Protein AF-A0A317B277-F1 (afdb_monomer_lite)

Foldseek 3Di:
DPPPQFPPLCLLDPQQAPQQQDQDPNDGHGDRHHFDAADPQQSPGTHNDPVSCVNCCVVCVCVSPDLCRDPPDDPPCVVVVHADDCGDPPDPDDDDDDDDPNADLADPDAADQPCLCVPHPPPVQLADAEEEEAEQHLACRNVVSNVVSRDDNRPHHYHYHYDHPDPVSVVLNVVLVCLVVVDDCSSSVSLNCCSRDNPDDDPSSVSND

InterPro domains:
  IPR002893 Zinc finger, MYND-type [PF01753] (31-64)
  IPR002893 Zinc finger, MYND-type [PS50865] (17-64)
  IPR027974 Domain of unknown function DUF4470 [PF14737] (105-201)

Structure (mmCIF, N/CA/C/O backbone):
data_AF-A0A317B277-F1
#
_entry.id   AF-A0A317B277-F1
#
loop_
_atom_site.group_PDB
_atom_site.id
_atom_site.type_symbol
_atom_site.label_atom_id
_atom_site.label_alt_id
_atom_site.label_comp_id
_atom_site.label_asym_id
_atom_site.label_entity_id
_atom_site.label_seq_id
_atom_site.pdbx_PDB_ins_code
_atom_site.Cartn_x
_atom_site.Cartn_y
_atom_site.Cartn_z
_atom_site.occupancy
_atom_site.B_iso_or_equiv
_atom_site.auth_seq_id
_atom_site.auth_comp_id
_atom_site.auth_asym_id
_atom_site.auth_atom_id
_atom_site.pdbx_PDB_model_num
ATOM 1 N N . MET A 1 1 ? 1.644 28.973 9.581 1.00 39.31 1 MET A N 1
ATOM 2 C CA . MET A 1 1 ? 2.262 28.767 8.256 1.00 39.31 1 MET A CA 1
ATOM 3 C C . MET A 1 1 ? 1.338 27.826 7.515 1.00 39.31 1 MET A C 1
ATOM 5 O O . MET A 1 1 ? 1.159 26.722 8.004 1.00 39.31 1 MET A O 1
ATOM 9 N N . SER A 1 2 ? 0.651 28.265 6.458 1.00 41.62 2 SER A N 1
ATOM 10 C CA . SER A 1 2 ? -0.174 27.339 5.674 1.00 41.62 2 SER A CA 1
ATOM 11 C C . SER A 1 2 ? 0.782 26.411 4.931 1.00 41.62 2 SER A C 1
ATOM 13 O O . SER A 1 2 ? 1.412 26.844 3.963 1.00 41.62 2 SER A O 1
ATOM 15 N N . SER A 1 3 ? 0.972 25.183 5.415 1.00 53.19 3 SER A N 1
ATOM 16 C CA . SER A 1 3 ? 1.620 24.163 4.600 1.00 53.19 3 SER A CA 1
ATOM 17 C C . SER A 1 3 ? 0.705 23.944 3.404 1.00 53.19 3 SER A C 1
ATOM 19 O O . SER A 1 3 ? -0.420 23.469 3.529 1.00 53.19 3 SER A O 1
ATOM 21 N N . SER A 1 4 ? 1.140 24.409 2.238 1.00 68.75 4 SER A N 1
ATOM 22 C CA . SER A 1 4 ? 0.518 24.017 0.984 1.00 68.75 4 SER A CA 1
ATOM 23 C C . SER A 1 4 ? 0.590 22.495 0.914 1.00 68.75 4 SER A C 1
ATOM 25 O O . SER A 1 4 ? 1.698 21.951 0.883 1.00 68.75 4 SER A O 1
ATOM 27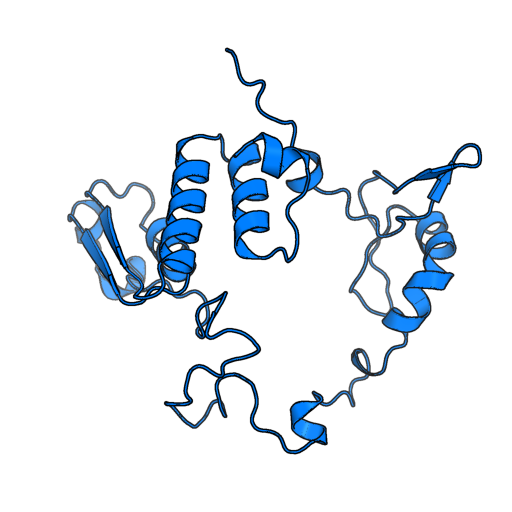 N N . THR A 1 5 ? -0.558 21.821 0.942 1.00 74.31 5 THR A N 1
ATOM 28 C CA . THR A 1 5 ? -0.636 20.374 0.733 1.00 74.31 5 THR A CA 1
ATOM 29 C C . THR A 1 5 ? 0.113 20.043 -0.559 1.00 74.31 5 THR A C 1
ATOM 31 O O . THR A 1 5 ? -0.145 20.694 -1.577 1.00 74.31 5 THR A O 1
ATOM 34 N N . PRO A 1 6 ? 1.093 19.124 -0.537 1.00 78.19 6 PRO A N 1
ATOM 35 C CA . PRO A 1 6 ? 1.854 18.811 -1.734 1.00 78.19 6 PRO A CA 1
ATOM 36 C C . PRO A 1 6 ? 0.935 18.163 -2.766 1.00 78.19 6 PRO A C 1
ATOM 38 O O . PRO A 1 6 ? 0.153 17.275 -2.434 1.00 78.19 6 PRO A O 1
ATOM 41 N N . ASP A 1 7 ? 1.044 18.597 -4.020 1.00 83.88 7 ASP A N 1
ATOM 42 C CA . ASP A 1 7 ? 0.365 17.931 -5.126 1.00 83.88 7 ASP A CA 1
ATOM 43 C C . ASP A 1 7 ? 1.038 16.577 -5.379 1.00 83.88 7 ASP A C 1
ATOM 45 O O . ASP A 1 7 ? 2.166 16.502 -5.872 1.00 83.88 7 ASP A O 1
ATOM 49 N N . LEU A 1 8 ? 0.351 15.511 -4.971 1.00 85.94 8 LEU A N 1
ATOM 50 C CA . LEU A 1 8 ? 0.773 14.122 -5.151 1.00 85.94 8 LEU A CA 1
ATOM 51 C C . LEU A 1 8 ? -0.110 13.379 -6.165 1.00 85.94 8 LEU A C 1
ATOM 53 O O . LEU A 1 8 ? -0.072 12.149 -6.214 1.00 85.94 8 LEU A O 1
ATOM 57 N N . SER A 1 9 ? -0.887 14.099 -6.982 1.00 81.31 9 SER A N 1
ATOM 58 C CA . SER A 1 9 ? -1.808 13.510 -7.966 1.00 81.31 9 SER A CA 1
ATOM 59 C C . SER A 1 9 ? -1.114 12.540 -8.930 1.00 81.31 9 SER A C 1
ATOM 61 O O . SER A 1 9 ? -1.655 11.478 -9.237 1.00 81.31 9 SER A O 1
ATOM 63 N N . GLU A 1 10 ? 0.129 12.835 -9.323 1.00 80.50 10 GLU A N 1
ATOM 64 C CA . GLU A 1 10 ? 0.947 11.961 -10.176 1.00 80.50 10 GLU A CA 1
ATOM 65 C C . GLU A 1 10 ? 1.264 10.595 -9.544 1.00 80.50 10 GLU A C 1
ATOM 67 O O . GLU A 1 10 ? 1.539 9.642 -10.269 1.00 80.50 10 GLU A O 1
ATOM 72 N N . PHE A 1 11 ? 1.244 10.478 -8.212 1.00 84.19 11 PHE A N 1
ATOM 73 C CA . PHE A 1 11 ? 1.468 9.210 -7.508 1.00 84.19 11 PHE A CA 1
ATOM 74 C C . PHE A 1 11 ? 0.173 8.439 -7.252 1.00 84.19 11 PHE A C 1
ATOM 76 O O . PHE A 1 11 ? 0.218 7.220 -7.086 1.00 84.19 11 PHE A O 1
ATOM 83 N N . LEU A 1 12 ? -0.962 9.140 -7.196 1.00 81.38 12 LEU A N 1
ATOM 84 C CA . LEU A 1 12 ? -2.271 8.534 -6.979 1.00 81.38 12 LEU A CA 1
ATOM 85 C C . LEU A 1 12 ? -2.773 7.840 -8.249 1.00 81.38 12 LEU A C 1
ATOM 87 O O . LEU A 1 12 ? -3.135 6.667 -8.203 1.00 81.38 12 LEU A O 1
ATOM 91 N N . ASP A 1 13 ? -2.712 8.545 -9.379 1.00 76.31 13 ASP A N 1
ATOM 92 C CA . ASP A 1 13 ? -3.148 8.061 -10.690 1.00 76.31 13 ASP A CA 1
ATOM 93 C C . ASP A 1 13 ? -2.011 8.191 -11.714 1.00 76.31 13 ASP A C 1
ATOM 95 O O . ASP A 1 13 ? -2.112 8.964 -12.676 1.00 76.31 13 ASP A O 1
ATOM 99 N N . PRO A 1 14 ? -0.890 7.466 -11.526 1.00 73.50 14 PRO A N 1
ATOM 100 C CA . PRO A 1 14 ? 0.261 7.629 -12.390 1.00 73.50 14 PRO A CA 1
ATOM 101 C C . PRO A 1 14 ? -0.123 7.296 -13.834 1.00 73.50 14 PRO A C 1
ATOM 103 O O . PRO A 1 14 ? -0.730 6.249 -14.092 1.00 73.50 14 PRO A O 1
ATOM 106 N N . PRO A 1 15 ? 0.251 8.137 -14.811 1.00 72.25 15 PRO A N 1
ATOM 107 C CA . PRO A 1 15 ? 0.097 7.781 -16.207 1.00 72.25 15 PRO A CA 1
ATOM 108 C C . PRO A 1 15 ? 0.952 6.544 -16.487 1.00 72.25 15 PRO A C 1
ATOM 110 O O . PRO A 1 15 ? 2.177 6.597 -16.529 1.00 72.25 15 PRO A O 1
ATOM 113 N N . LEU A 1 16 ? 0.293 5.397 -16.659 1.00 84.44 16 LEU A N 1
ATOM 114 C CA . LEU A 1 16 ? 0.931 4.075 -16.710 1.00 84.44 16 LEU A CA 1
ATOM 115 C C . LEU A 1 16 ? 1.734 3.807 -17.996 1.00 84.44 16 LEU A C 1
ATOM 117 O O . LEU A 1 16 ? 2.076 2.659 -18.287 1.00 84.44 16 LEU A O 1
ATOM 121 N N . CYS A 1 17 ? 2.008 4.832 -18.807 1.00 92.62 17 CYS A N 1
ATOM 122 C CA . CYS A 1 17 ? 2.824 4.671 -19.999 1.00 92.62 17 CYS A CA 1
ATOM 123 C C . CYS A 1 17 ? 4.271 4.394 -19.585 1.00 92.62 17 CYS A C 1
ATOM 125 O O . CYS A 1 17 ? 4.953 5.245 -19.025 1.00 92.62 17 CYS A O 1
ATOM 127 N N . ALA A 1 18 ? 4.774 3.209 -19.916 1.00 93.06 18 ALA A N 1
ATOM 128 C CA . ALA A 1 18 ? 6.102 2.770 -19.507 1.00 93.06 18 ALA A CA 1
ATOM 129 C C . ALA A 1 18 ? 7.251 3.495 -20.226 1.00 93.06 18 ALA A C 1
ATOM 131 O O . ALA A 1 18 ? 8.410 3.270 -19.885 1.00 93.06 18 ALA A O 1
ATOM 132 N N . ASN A 1 19 ? 6.962 4.353 -21.211 1.00 91.94 19 ASN A N 1
ATOM 133 C CA . ASN A 1 19 ? 7.982 5.134 -21.900 1.00 91.94 19 ASN A CA 1
ATOM 134 C C . ASN A 1 19 ? 8.440 6.320 -21.037 1.00 91.94 19 ASN A C 1
ATOM 136 O O . ASN A 1 19 ? 7.896 7.422 -21.139 1.00 91.94 19 ASN A O 1
ATOM 140 N N . THR A 1 20 ? 9.445 6.075 -20.196 1.00 87.94 20 THR A N 1
ATOM 141 C CA . THR A 1 20 ? 10.080 7.090 -19.341 1.00 87.94 20 THR A CA 1
ATOM 142 C C . THR A 1 20 ? 11.108 7.943 -20.078 1.00 87.94 20 THR A C 1
ATOM 144 O O . THR A 1 20 ? 11.434 9.027 -19.609 1.00 87.94 20 THR A O 1
ATOM 147 N N . ASP A 1 21 ? 11.581 7.473 -21.237 1.00 84.50 21 ASP A N 1
ATOM 148 C CA . ASP A 1 21 ? 12.695 8.073 -21.971 1.00 84.50 21 ASP A CA 1
ATOM 149 C C . ASP A 1 21 ? 12.222 8.668 -23.311 1.00 84.50 21 ASP A C 1
ATOM 151 O O . ASP A 1 21 ? 12.862 8.515 -24.358 1.00 84.50 21 ASP A O 1
ATOM 155 N N . ARG A 1 22 ? 11.053 9.322 -23.320 1.00 82.50 22 ARG A N 1
ATOM 156 C CA . ARG A 1 22 ? 10.534 9.966 -24.530 1.00 82.50 22 ARG A CA 1
ATOM 157 C C . ARG A 1 22 ? 11.359 11.218 -24.816 1.00 82.50 22 ARG A C 1
ATOM 159 O O . ARG A 1 22 ? 11.466 12.102 -23.976 1.00 82.50 22 ARG A O 1
ATOM 166 N N . MET A 1 23 ? 11.883 11.323 -26.033 1.00 80.62 23 MET A N 1
ATOM 167 C CA . MET A 1 23 ? 12.568 12.533 -26.483 1.00 80.62 23 MET A CA 1
ATOM 168 C C . MET A 1 23 ? 11.535 13.575 -26.935 1.00 80.62 23 MET A C 1
ATOM 170 O O . MET A 1 23 ? 10.772 13.321 -27.872 1.00 80.62 23 MET A O 1
ATOM 174 N N . VAL A 1 24 ? 11.492 14.718 -26.256 1.00 78.25 24 VAL A N 1
ATOM 175 C CA . VAL A 1 24 ? 10.653 15.884 -26.579 1.00 78.25 24 VAL A CA 1
ATOM 176 C C . VAL A 1 24 ? 11.578 17.095 -26.592 1.00 78.25 24 VAL A C 1
ATOM 178 O O . VAL A 1 24 ? 12.290 17.315 -25.624 1.00 78.25 24 VAL A O 1
ATOM 181 N N . ASP A 1 25 ? 11.641 17.821 -27.709 1.00 82.94 25 ASP A N 1
ATOM 182 C CA . ASP A 1 25 ? 12.480 19.024 -27.859 1.00 82.94 25 ASP A CA 1
ATOM 183 C C . ASP A 1 25 ? 13.962 18.840 -27.463 1.00 82.94 25 ASP A C 1
ATOM 185 O O . ASP A 1 25 ? 14.618 19.749 -26.972 1.00 82.94 25 ASP A O 1
ATOM 189 N N . SER A 1 26 ? 14.522 17.657 -27.750 1.00 83.00 26 SER A N 1
ATOM 190 C CA . SER A 1 26 ? 15.895 17.234 -27.392 1.00 83.00 26 SER A CA 1
ATOM 191 C C . SER A 1 26 ? 16.139 16.961 -25.904 1.00 83.00 26 SER A C 1
ATOM 193 O O . SER A 1 26 ? 17.273 16.674 -25.519 1.00 83.00 26 SER A O 1
ATOM 195 N N . GLU A 1 27 ? 15.091 16.955 -25.085 1.00 85.50 27 GLU A N 1
ATOM 196 C CA . GLU A 1 27 ? 15.140 16.550 -23.684 1.00 85.50 27 GLU A CA 1
ATOM 197 C C . GLU A 1 27 ? 14.435 15.207 -23.468 1.00 85.50 27 GLU A C 1
ATOM 199 O O . GLU A 1 27 ? 13.485 14.836 -24.165 1.00 85.50 27 GLU A O 1
ATOM 204 N N . ILE A 1 28 ? 14.930 14.446 -22.494 1.00 83.75 28 ILE A N 1
ATOM 205 C CA . ILE A 1 28 ? 14.326 13.181 -22.083 1.00 83.75 28 ILE A CA 1
ATOM 206 C C . ILE A 1 28 ? 13.240 13.496 -21.056 1.00 83.75 28 ILE A C 1
ATOM 208 O O . ILE A 1 28 ? 13.530 14.043 -19.994 1.00 83.75 28 ILE A O 1
ATOM 212 N N . SER A 1 29 ? 11.998 13.127 -21.360 1.00 84.81 29 SER A N 1
ATOM 213 C CA . SER A 1 29 ? 10.858 13.298 -20.461 1.00 84.81 29 SER A CA 1
ATOM 214 C C . SER A 1 29 ? 9.993 12.031 -20.400 1.00 84.81 29 SER A C 1
ATOM 216 O O . SER A 1 29 ? 9.774 11.374 -21.422 1.00 84.81 29 SER A O 1
ATOM 218 N N . PRO A 1 30 ? 9.453 11.665 -19.224 1.00 87.12 30 PRO A N 1
ATOM 219 C CA . PRO A 1 30 ? 8.480 10.586 -19.129 1.00 87.12 30 PRO A CA 1
ATOM 220 C C . PRO A 1 30 ? 7.171 10.924 -19.845 1.00 87.12 30 PRO A C 1
ATOM 222 O O . PRO A 1 30 ? 6.653 12.039 -19.753 1.00 87.12 30 PRO A O 1
ATOM 225 N N . CYS A 1 31 ? 6.593 9.946 -20.540 1.00 89.06 31 CYS A N 1
ATOM 226 C CA . CYS A 1 31 ? 5.285 10.108 -21.157 1.00 89.06 31 CYS A CA 1
ATOM 227 C C . CYS A 1 31 ? 4.179 10.137 -20.091 1.00 89.06 31 CYS A C 1
ATOM 229 O O . CYS A 1 31 ? 3.950 9.141 -19.413 1.00 89.06 31 CYS A O 1
ATOM 231 N N . LYS A 1 32 ? 3.453 11.259 -20.000 1.00 87.00 32 LYS A N 1
ATOM 232 C CA . LYS A 1 32 ? 2.333 11.447 -19.060 1.00 87.00 32 LYS A CA 1
ATOM 233 C C . LYS A 1 32 ? 0.955 11.077 -19.627 1.00 87.00 32 LYS A C 1
ATOM 235 O O . LYS A 1 32 ? -0.065 11.330 -19.000 1.00 87.00 32 LYS A O 1
ATOM 240 N N . GLU A 1 33 ? 0.913 10.487 -20.818 1.00 89.38 33 GLU A N 1
ATOM 241 C CA . GLU A 1 33 ? -0.346 10.088 -21.445 1.00 89.38 33 GLU A CA 1
ATOM 242 C C . GLU A 1 33 ? -0.888 8.799 -20.829 1.00 89.38 33 GLU A C 1
ATOM 244 O O . GLU A 1 33 ? -0.135 7.868 -20.522 1.00 89.38 33 GLU A O 1
ATOM 249 N N . LYS A 1 34 ? -2.216 8.706 -20.721 1.00 89.75 34 LYS A N 1
ATOM 250 C CA . LYS A 1 34 ? -2.885 7.500 -20.231 1.00 89.75 34 LYS A CA 1
ATOM 251 C C . LYS A 1 34 ? -2.548 6.307 -21.127 1.00 89.75 34 LYS A C 1
ATOM 253 O O . LYS A 1 34 ? -2.730 6.350 -22.346 1.00 89.75 34 LYS A O 1
ATOM 258 N N . ALA A 1 35 ? -2.071 5.221 -20.523 1.00 91.94 35 ALA A N 1
ATOM 259 C CA . ALA A 1 35 ? -1.827 3.989 -21.254 1.00 91.94 35 ALA A CA 1
ATOM 260 C C . ALA A 1 35 ? -3.148 3.334 -21.684 1.00 91.94 35 ALA A C 1
ATOM 262 O O . ALA A 1 35 ? -4.103 3.259 -20.914 1.00 91.94 35 ALA A O 1
ATOM 263 N N . THR A 1 36 ? -3.193 2.861 -22.927 1.00 91.00 36 THR A N 1
ATOM 264 C CA . THR A 1 36 ? -4.374 2.218 -23.531 1.00 91.00 36 THR A CA 1
ATOM 265 C C . THR A 1 36 ? -4.050 0.851 -24.125 1.00 91.00 36 THR A C 1
ATOM 267 O O . THR A 1 36 ? -4.956 0.077 -24.420 1.00 91.00 36 THR A O 1
ATOM 270 N N . MET A 1 37 ? -2.762 0.528 -24.284 1.00 92.81 37 MET A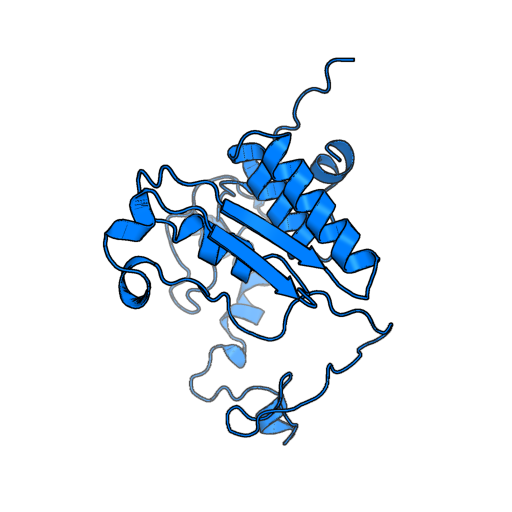 N 1
ATOM 271 C CA . MET A 1 37 ? -2.304 -0.732 -24.854 1.00 92.81 37 MET A CA 1
ATOM 272 C C . MET A 1 37 ? -1.283 -1.420 -23.958 1.00 92.81 37 MET A C 1
ATOM 274 O O . MET A 1 37 ? -0.235 -0.872 -23.628 1.00 92.81 37 MET A O 1
ATOM 278 N N . VAL A 1 38 ? -1.574 -2.666 -23.607 1.00 94.94 38 VAL A N 1
ATOM 279 C CA . VAL A 1 38 ? -0.657 -3.537 -22.873 1.00 94.94 38 VAL A CA 1
ATOM 280 C C . VAL A 1 38 ? 0.329 -4.176 -23.855 1.00 94.94 38 VAL A C 1
ATOM 282 O O . VAL A 1 38 ? -0.031 -4.509 -24.987 1.00 94.94 38 VAL A O 1
ATOM 285 N N . CYS A 1 39 ? 1.582 -4.375 -23.443 1.00 94.81 39 CYS A N 1
ATOM 286 C CA . CYS A 1 39 ? 2.532 -5.163 -24.223 1.00 94.81 39 CYS A CA 1
ATOM 287 C C . CYS A 1 39 ? 2.017 -6.602 -24.390 1.00 94.81 39 CYS A C 1
ATOM 289 O O . CYS A 1 39 ? 1.959 -7.359 -23.424 1.00 94.81 39 CYS A O 1
ATOM 291 N N . SER A 1 40 ? 1.705 -6.998 -25.625 1.00 92.12 40 SER A N 1
ATOM 292 C CA . SER A 1 40 ? 1.076 -8.287 -25.949 1.00 92.12 40 SER A CA 1
ATOM 293 C C . SER A 1 40 ? 1.934 -9.525 -25.678 1.00 92.12 40 SER A C 1
ATOM 295 O O . SER A 1 40 ? 1.450 -10.642 -25.819 1.00 92.12 40 SER A O 1
ATOM 297 N N . LYS A 1 41 ? 3.214 -9.343 -25.337 1.00 91.75 41 LYS A N 1
ATOM 298 C CA . LYS A 1 41 ? 4.135 -10.445 -25.054 1.00 91.75 41 LYS A CA 1
ATOM 299 C C . LYS A 1 41 ? 4.260 -10.735 -23.563 1.00 91.75 41 LYS A C 1
ATOM 301 O O . LYS A 1 41 ? 4.129 -11.879 -23.157 1.00 91.75 41 LYS A O 1
ATOM 306 N N . CYS A 1 42 ? 4.581 -9.719 -22.764 1.00 92.81 42 CYS A N 1
ATOM 307 C CA . CYS A 1 42 ? 4.849 -9.905 -21.337 1.00 92.81 42 CYS A CA 1
ATOM 308 C C . CYS A 1 42 ? 3.652 -9.563 -20.451 1.00 92.81 42 CYS A C 1
ATOM 310 O O . CYS A 1 42 ? 3.621 -9.994 -19.308 1.00 92.81 42 CYS A O 1
ATOM 312 N N . PHE A 1 43 ? 2.710 -8.752 -20.940 1.00 91.69 43 PHE A N 1
ATOM 313 C CA . PHE A 1 43 ? 1.591 -8.207 -20.168 1.00 91.69 43 PHE A CA 1
ATOM 314 C C . PHE A 1 43 ? 1.977 -7.382 -18.920 1.00 91.69 43 PHE A C 1
ATOM 316 O O . PHE A 1 43 ? 1.105 -6.986 -18.157 1.00 91.69 43 PHE A O 1
ATOM 323 N N . LEU A 1 44 ? 3.269 -7.071 -18.734 1.00 91.00 44 LEU A N 1
ATOM 324 C CA . LEU A 1 44 ? 3.797 -6.390 -17.541 1.00 91.00 44 LEU A CA 1
ATOM 325 C C . LEU A 1 44 ? 3.830 -4.862 -17.642 1.00 91.00 44 LEU A C 1
ATOM 327 O O . LEU A 1 44 ? 3.915 -4.183 -16.626 1.00 91.00 44 LEU A O 1
ATOM 331 N N . VAL A 1 45 ? 3.826 -4.313 -18.856 1.00 93.06 45 VAL A N 1
ATOM 332 C CA . VAL A 1 45 ? 3.924 -2.867 -19.092 1.00 93.06 45 VAL A CA 1
ATOM 333 C C . VAL A 1 45 ? 2.868 -2.421 -20.088 1.00 93.06 45 VAL A C 1
ATOM 335 O O . VAL A 1 45 ? 2.409 -3.210 -20.922 1.00 93.06 45 VAL A O 1
ATOM 338 N N . GLN A 1 46 ? 2.507 -1.145 -20.016 1.00 94.94 46 GLN A N 1
ATOM 339 C CA . GLN A 1 46 ? 1.492 -0.540 -20.864 1.00 94.94 46 GLN A CA 1
ATOM 340 C C . GLN A 1 46 ? 2.040 0.725 -21.527 1.00 94.94 46 GLN A C 1
ATOM 342 O O . GLN A 1 46 ? 2.987 1.338 -21.044 1.00 94.94 46 GLN A O 1
ATOM 347 N N . TYR A 1 47 ? 1.456 1.111 -22.654 1.00 95.19 47 TYR A N 1
ATOM 348 C CA . TYR A 1 47 ? 1.841 2.284 -23.427 1.00 95.19 47 TYR A CA 1
ATOM 349 C C . TYR A 1 47 ? 0.594 3.054 -23.861 1.00 95.19 47 TYR A C 1
ATOM 351 O O . TYR A 1 47 ? -0.482 2.477 -24.036 1.00 95.19 47 TYR A O 1
ATOM 359 N N . CYS A 1 48 ? 0.725 4.364 -24.061 1.00 94.62 48 CYS A N 1
ATOM 360 C CA . CYS A 1 48 ? -0.342 5.174 -24.654 1.00 94.62 48 CYS A CA 1
ATOM 361 C C . CYS A 1 48 ? -0.492 4.919 -26.163 1.00 94.62 48 CYS A C 1
ATOM 363 O O . CYS A 1 48 ? -1.578 5.069 -26.715 1.00 94.62 48 CYS A O 1
ATOM 365 N N . CYS A 1 49 ? 0.595 4.526 -26.838 1.00 93.12 49 CYS A N 1
ATOM 366 C CA . CYS A 1 49 ? 0.622 4.289 -28.276 1.00 93.12 49 CYS A CA 1
ATOM 367 C C . CYS A 1 49 ? 1.820 3.427 -28.706 1.00 93.12 49 CYS A C 1
ATOM 369 O O . CYS A 1 49 ? 2.783 3.220 -27.957 1.00 93.12 49 CYS A O 1
ATOM 371 N N . LYS A 1 50 ? 1.793 2.973 -29.968 1.00 94.19 50 LYS A N 1
ATOM 372 C CA . LYS A 1 50 ? 2.857 2.146 -30.554 1.00 94.19 50 LYS A CA 1
ATOM 373 C C . LYS A 1 50 ? 4.208 2.863 -30.605 1.00 94.19 50 LYS A C 1
ATOM 375 O O . LYS A 1 50 ? 5.231 2.218 -30.398 1.00 94.19 50 LYS A O 1
ATOM 380 N N . ALA A 1 51 ? 4.217 4.174 -30.849 1.00 93.19 51 ALA A N 1
ATOM 381 C CA . ALA A 1 51 ? 5.450 4.957 -30.884 1.00 93.19 51 ALA A CA 1
ATOM 382 C C . ALA A 1 51 ? 6.179 4.901 -29.533 1.00 93.19 51 ALA A C 1
ATOM 384 O O . ALA A 1 51 ? 7.363 4.583 -29.498 1.00 93.19 51 ALA A O 1
ATOM 385 N N . CYS A 1 52 ? 5.455 5.076 -28.420 1.00 94.00 52 CYS A N 1
ATOM 386 C CA . CYS A 1 52 ? 6.030 4.957 -27.079 1.00 94.00 52 CYS A CA 1
ATOM 387 C C . CYS A 1 52 ? 6.580 3.555 -26.789 1.00 94.00 52 CYS A C 1
ATOM 389 O O . CYS A 1 52 ? 7.651 3.439 -26.200 1.00 94.00 52 CYS A O 1
ATOM 391 N N . GLN A 1 53 ? 5.903 2.499 -27.253 1.00 94.19 53 GLN A N 1
ATOM 392 C CA . GLN A 1 53 ? 6.427 1.134 -27.139 1.00 94.19 53 GLN A CA 1
ATOM 393 C C . GLN A 1 53 ? 7.747 0.957 -27.902 1.00 94.19 53 GLN A C 1
ATOM 395 O O . GLN A 1 53 ? 8.661 0.302 -27.406 1.00 94.19 53 GLN A O 1
ATOM 400 N N . VAL A 1 54 ? 7.846 1.498 -29.121 1.00 93.38 54 VAL A N 1
ATOM 401 C CA . VAL A 1 54 ? 9.051 1.379 -29.957 1.00 93.38 54 VAL A CA 1
ATOM 402 C C . VAL A 1 54 ? 10.217 2.151 -29.343 1.00 93.38 54 VAL A C 1
ATOM 404 O O . VAL A 1 54 ? 11.320 1.611 -29.283 1.00 93.38 54 VAL A O 1
ATOM 407 N N . THR A 1 55 ? 9.977 3.363 -28.841 1.00 92.81 55 THR A N 1
ATOM 408 C CA . THR A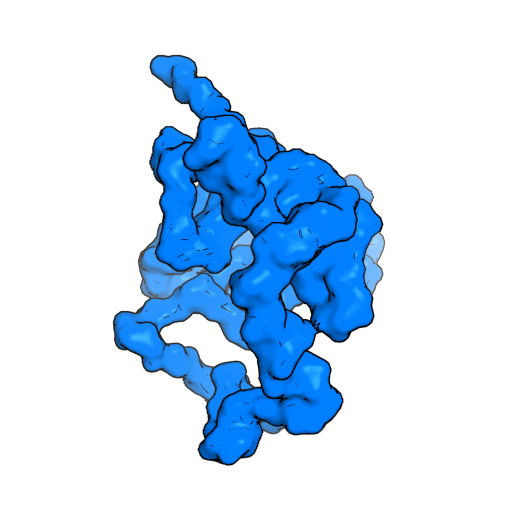 1 55 ? 10.997 4.167 -28.152 1.00 92.81 55 THR A CA 1
ATOM 409 C C . THR A 1 55 ? 11.532 3.450 -26.910 1.00 92.81 55 THR A C 1
ATOM 411 O O . THR A 1 55 ? 12.743 3.302 -26.758 1.00 92.81 55 THR A O 1
ATOM 414 N N . ASP A 1 56 ? 10.644 2.916 -26.069 1.00 93.62 56 ASP A N 1
ATOM 415 C CA . ASP A 1 56 ? 11.018 2.198 -24.844 1.00 93.62 56 ASP A CA 1
ATOM 416 C C . ASP A 1 56 ? 11.617 0.800 -25.111 1.00 93.62 56 ASP A C 1
ATOM 418 O O . ASP A 1 56 ? 12.221 0.183 -24.230 1.00 93.62 56 ASP A O 1
ATOM 422 N N . TRP A 1 57 ? 11.496 0.272 -26.336 1.00 93.06 57 TRP A N 1
ATOM 423 C CA . TRP A 1 57 ? 11.836 -1.117 -26.659 1.00 93.06 57 TRP A CA 1
ATOM 424 C C . TRP A 1 57 ? 13.270 -1.499 -26.292 1.00 93.06 57 TRP A C 1
ATOM 426 O O . TRP A 1 57 ? 13.505 -2.618 -25.838 1.00 93.06 57 TRP A O 1
ATOM 436 N N . LYS A 1 58 ? 14.233 -0.581 -26.438 1.00 93.19 58 LYS A N 1
ATOM 437 C CA . LYS A 1 58 ? 15.637 -0.836 -26.076 1.00 93.19 58 LYS A CA 1
ATOM 438 C C . LYS A 1 58 ? 15.782 -1.220 -24.597 1.00 93.19 58 LYS A C 1
ATOM 440 O O . LYS A 1 58 ? 16.532 -2.144 -24.289 1.00 93.19 58 LYS A O 1
ATOM 445 N N . ARG A 1 59 ? 15.043 -0.550 -23.709 1.00 91.88 59 ARG A N 1
ATOM 446 C CA . ARG A 1 59 ? 15.030 -0.793 -22.258 1.00 91.88 59 ARG A CA 1
ATOM 447 C C . ARG A 1 59 ? 14.085 -1.934 -21.879 1.00 91.88 59 ARG A C 1
ATOM 449 O O . ARG A 1 59 ? 14.408 -2.732 -21.004 1.00 91.88 59 ARG A O 1
ATOM 456 N N . HIS A 1 60 ? 12.945 -2.051 -22.558 1.00 94.19 60 HIS A N 1
ATOM 457 C CA . HIS A 1 60 ? 11.931 -3.062 -22.262 1.00 94.19 60 HIS A CA 1
ATOM 458 C C . HIS A 1 60 ? 12.305 -4.476 -22.736 1.00 94.19 60 HIS A C 1
ATOM 460 O O . HIS A 1 60 ? 12.027 -5.457 -22.039 1.00 94.19 60 HIS A O 1
ATOM 466 N N . LYS A 1 61 ? 12.944 -4.614 -23.907 1.00 94.88 61 LYS A N 1
ATOM 467 C CA . LYS A 1 61 ? 13.236 -5.907 -24.554 1.00 94.88 61 LYS A CA 1
ATOM 468 C C . LYS A 1 61 ? 13.932 -6.922 -23.632 1.00 94.88 61 LYS A C 1
ATOM 470 O O . LYS A 1 61 ? 13.466 -8.064 -23.624 1.00 94.88 61 LYS A O 1
ATOM 475 N N . PRO A 1 62 ? 14.976 -6.571 -22.851 1.00 94.50 62 PRO A N 1
ATOM 476 C CA . PRO A 1 62 ? 15.631 -7.512 -21.937 1.00 94.50 62 PRO A CA 1
ATOM 477 C C . PRO A 1 62 ? 14.674 -8.132 -20.913 1.00 94.50 62 PRO A C 1
ATOM 479 O O . PRO A 1 62 ? 14.742 -9.327 -20.651 1.00 94.50 62 PRO A O 1
ATOM 482 N N . ILE A 1 63 ? 13.732 -7.346 -20.388 1.00 92.12 63 ILE A N 1
ATOM 483 C CA . ILE A 1 63 ? 12.739 -7.808 -19.409 1.00 92.12 63 ILE A CA 1
ATOM 484 C C . ILE A 1 63 ? 11.648 -8.623 -20.116 1.00 92.12 63 ILE A C 1
ATOM 486 O O . ILE A 1 63 ? 11.314 -9.724 -19.685 1.00 92.12 63 ILE A O 1
ATOM 490 N N . CYS A 1 64 ? 11.158 -8.127 -21.257 1.00 94.50 64 CYS A N 1
ATOM 491 C CA . CYS A 1 64 ? 10.102 -8.734 -22.080 1.00 94.50 64 CYS A CA 1
ATOM 492 C C . CYS A 1 64 ? 10.476 -10.101 -22.678 1.00 94.50 64 CYS A C 1
ATOM 494 O O . CYS A 1 64 ? 9.618 -10.878 -23.096 1.00 94.50 64 CYS A O 1
ATOM 496 N N . THR A 1 65 ? 11.773 -10.384 -22.771 1.00 93.25 65 THR A N 1
ATOM 497 C CA . THR A 1 65 ? 12.317 -11.650 -23.283 1.00 93.25 65 THR A CA 1
ATOM 498 C C . THR A 1 65 ? 13.030 -12.461 -22.203 1.00 93.25 65 THR A C 1
ATOM 500 O O . THR A 1 65 ? 13.656 -13.467 -22.525 1.00 93.25 65 THR A O 1
ATOM 503 N N . SER A 1 66 ? 12.938 -12.037 -20.939 1.00 91.25 66 SER A N 1
ATOM 504 C CA . SER A 1 66 ? 13.646 -12.681 -19.837 1.00 91.25 66 SER A CA 1
ATOM 505 C C . SER A 1 66 ? 13.149 -14.105 -19.573 1.00 91.25 66 SER A C 1
ATOM 507 O O . SER A 1 66 ? 11.997 -14.450 -19.840 1.00 91.25 66 SER A O 1
ATOM 509 N N . GLU A 1 67 ? 14.019 -14.923 -18.975 1.00 89.44 67 GLU A N 1
ATOM 510 C CA . GLU A 1 67 ? 13.684 -16.281 -18.523 1.00 89.44 67 GLU A CA 1
ATOM 511 C C . GLU A 1 67 ? 12.481 -16.312 -17.570 1.00 89.44 67 GLU A C 1
ATOM 513 O O . GLU A 1 67 ? 11.791 -17.322 -17.506 1.00 89.44 67 GLU A O 1
ATOM 518 N N . HIS A 1 68 ? 12.210 -15.213 -16.856 1.00 87.25 68 HIS A N 1
ATOM 519 C CA . HIS A 1 68 ? 11.096 -15.092 -15.910 1.00 87.25 68 HIS A CA 1
ATOM 520 C C . HIS A 1 68 ? 9.714 -15.168 -16.568 1.00 87.25 68 HIS A C 1
ATOM 522 O O . HIS A 1 68 ? 8.735 -15.432 -15.880 1.00 87.25 68 HIS A O 1
ATOM 528 N N . LEU A 1 69 ? 9.630 -14.934 -17.882 1.00 87.88 69 LEU A N 1
ATOM 529 C CA . LEU A 1 69 ? 8.380 -14.963 -18.647 1.00 87.88 69 LEU A CA 1
ATOM 530 C C . LEU A 1 69 ? 8.144 -16.292 -19.374 1.00 87.88 69 LEU A C 1
ATOM 532 O O . LEU A 1 69 ? 7.131 -16.442 -20.053 1.00 87.88 69 LEU A O 1
ATOM 536 N N . LYS A 1 70 ? 9.078 -17.245 -19.290 1.00 89.12 70 LYS A N 1
ATOM 537 C CA . LYS A 1 70 ? 8.907 -18.563 -19.910 1.00 89.12 70 LYS A CA 1
ATOM 538 C C . LYS A 1 70 ? 8.025 -19.447 -19.038 1.00 89.12 70 LYS A C 1
ATOM 540 O O . LYS A 1 70 ? 8.148 -19.430 -17.820 1.00 89.12 70 LYS A O 1
ATOM 545 N N . GLU A 1 71 ? 7.236 -20.314 -19.665 1.00 87.00 71 GLU A N 1
ATOM 546 C CA . GLU A 1 71 ? 6.458 -21.347 -18.958 1.00 87.00 71 GLU A CA 1
ATOM 547 C C . GLU A 1 71 ? 7.351 -22.302 -18.152 1.00 87.00 71 GLU A C 1
ATOM 549 O O . GLU A 1 71 ? 6.955 -22.820 -17.116 1.00 87.00 71 GLU A O 1
ATOM 554 N N . THR A 1 72 ? 8.599 -22.486 -18.589 1.00 91.12 72 THR A N 1
ATOM 555 C CA . THR A 1 72 ? 9.616 -23.292 -17.901 1.00 91.12 72 THR A CA 1
ATOM 556 C C . THR A 1 72 ? 10.315 -22.543 -16.760 1.00 91.12 72 THR A C 1
ATOM 558 O O . THR A 1 72 ? 11.338 -23.012 -16.252 1.00 91.12 72 THR A O 1
ATOM 561 N N . TYR A 1 73 ? 9.859 -21.340 -16.399 1.00 90.88 73 TYR A N 1
ATOM 562 C CA . TYR A 1 73 ? 10.463 -20.575 -15.319 1.00 90.88 73 TYR A CA 1
ATOM 563 C C . TYR A 1 73 ? 10.309 -21.313 -13.988 1.00 90.88 73 TYR A C 1
ATOM 565 O O . TYR A 1 73 ? 9.209 -21.625 -13.543 1.00 90.88 73 TYR A O 1
ATOM 573 N N . LEU A 1 74 ? 11.441 -21.520 -13.319 1.00 87.06 74 LEU A N 1
ATOM 574 C CA . LEU A 1 74 ? 11.484 -21.947 -11.928 1.00 87.06 74 LEU A CA 1
ATOM 575 C C . LEU A 1 74 ? 12.095 -20.824 -11.084 1.00 87.06 74 LEU A C 1
ATOM 577 O O . LEU A 1 74 ? 13.149 -20.294 -11.469 1.00 87.06 74 LEU A O 1
ATOM 581 N N . PRO A 1 75 ? 11.489 -20.478 -9.931 1.00 84.00 75 PRO A N 1
ATOM 582 C CA . PRO A 1 75 ? 12.079 -19.544 -8.985 1.00 84.00 75 PRO A CA 1
ATOM 583 C C . PRO A 1 75 ? 13.505 -19.942 -8.607 1.00 84.00 75 PRO A C 1
ATOM 585 O O . PRO A 1 75 ? 13.827 -21.124 -8.483 1.00 84.00 75 PRO A O 1
ATOM 588 N N . ARG A 1 76 ? 14.368 -18.948 -8.372 1.00 82.19 76 ARG A N 1
ATOM 589 C CA . ARG A 1 76 ? 15.789 -19.183 -8.069 1.00 82.19 76 ARG A CA 1
ATOM 590 C C . ARG A 1 76 ? 15.994 -20.139 -6.889 1.00 82.19 76 ARG A C 1
ATOM 592 O O . ARG A 1 76 ? 16.880 -20.978 -6.944 1.00 82.19 76 ARG A O 1
ATOM 599 N N . TYR A 1 77 ? 15.156 -20.040 -5.854 1.00 78.00 77 TYR A N 1
ATOM 600 C CA . TYR A 1 77 ? 15.249 -20.928 -4.694 1.00 78.00 77 TYR A CA 1
ATOM 601 C C . TYR A 1 77 ? 14.987 -22.397 -5.059 1.00 78.00 77 TYR A C 1
ATOM 603 O O . TYR A 1 77 ? 15.659 -23.260 -4.518 1.00 78.00 77 TYR A O 1
ATOM 611 N N . VAL A 1 78 ? 14.106 -22.687 -6.026 1.00 85.25 78 VAL A N 1
ATOM 612 C CA . VAL A 1 78 ? 13.883 -24.056 -6.522 1.00 85.25 78 VAL A CA 1
ATOM 613 C C . VAL A 1 78 ? 15.130 -24.564 -7.241 1.00 85.25 78 VAL A C 1
ATOM 615 O O . VAL A 1 78 ? 15.598 -25.659 -6.957 1.00 85.25 78 VAL A O 1
ATOM 618 N N . LYS A 1 79 ? 15.710 -23.749 -8.134 1.00 86.38 79 LYS A N 1
ATOM 619 C CA . LYS A 1 79 ? 16.928 -24.113 -8.884 1.00 86.38 79 LYS A CA 1
ATOM 620 C C . LYS A 1 79 ? 18.139 -24.338 -7.977 1.00 86.38 79 LYS A C 1
ATOM 622 O O . LYS A 1 79 ? 18.973 -25.183 -8.268 1.00 86.38 79 LYS A O 1
ATOM 627 N N . GLU A 1 80 ? 18.238 -23.558 -6.906 1.00 86.69 80 GLU A N 1
ATOM 628 C CA . GLU A 1 80 ? 19.327 -23.621 -5.925 1.00 86.69 80 GLU A CA 1
ATOM 629 C C . GLU A 1 80 ? 19.016 -24.574 -4.759 1.00 86.69 80 GLU A C 1
ATOM 631 O O . GLU A 1 80 ? 19.777 -24.607 -3.795 1.00 86.69 80 GLU A O 1
ATOM 636 N N . CYS A 1 81 ? 17.895 -25.308 -4.807 1.00 81.75 81 CYS A N 1
ATOM 637 C CA . CYS A 1 81 ? 17.409 -26.167 -3.719 1.00 81.75 81 CYS A CA 1
ATOM 638 C C . CYS A 1 81 ? 17.404 -25.467 -2.344 1.00 81.75 81 CYS A C 1
ATOM 640 O O . CYS A 1 81 ? 17.663 -26.082 -1.310 1.00 81.75 81 CYS A O 1
ATOM 642 N N . ARG A 1 82 ? 17.129 -24.159 -2.329 1.00 75.44 82 ARG A N 1
ATOM 643 C CA . ARG A 1 82 ? 17.014 -23.351 -1.116 1.00 75.44 82 ARG A CA 1
ATOM 644 C C . ARG A 1 82 ? 15.590 -23.370 -0.594 1.00 75.44 82 ARG A C 1
ATOM 646 O O . ARG A 1 82 ? 14.627 -23.338 -1.357 1.00 75.44 82 ARG A O 1
ATOM 653 N N . ILE A 1 83 ? 15.482 -23.292 0.724 1.00 67.88 83 ILE A N 1
ATOM 654 C CA . ILE A 1 83 ? 14.216 -23.061 1.408 1.00 67.88 83 ILE A CA 1
ATOM 655 C C . ILE A 1 83 ? 13.733 -21.636 1.056 1.00 67.88 83 ILE A C 1
ATOM 657 O O . ILE A 1 83 ? 14.528 -20.690 1.147 1.00 67.88 83 ILE A O 1
ATOM 661 N N . PRO A 1 84 ? 12.483 -21.456 0.587 1.00 62.53 84 PRO A N 1
ATOM 662 C CA . PRO A 1 84 ? 11.941 -20.132 0.296 1.00 62.53 84 PRO A CA 1
ATOM 663 C C . PRO A 1 84 ? 11.828 -19.268 1.564 1.00 62.53 84 PRO A C 1
ATOM 665 O O . PRO A 1 84 ? 11.763 -19.769 2.685 1.00 62.53 84 PRO A O 1
ATOM 668 N N . PHE A 1 85 ? 11.811 -17.945 1.378 1.00 57.84 85 PHE A N 1
ATOM 669 C CA . PHE A 1 85 ? 11.577 -16.986 2.461 1.00 57.84 85 PHE A CA 1
ATOM 670 C C . PHE A 1 85 ? 10.191 -17.234 3.075 1.00 57.84 85 PHE A C 1
ATOM 672 O O . PHE A 1 85 ? 9.201 -17.229 2.346 1.00 57.84 85 PHE A O 1
ATOM 679 N N . GLY A 1 86 ? 10.133 -17.464 4.391 1.00 56.50 86 GLY A N 1
ATOM 680 C CA . GLY A 1 86 ? 8.912 -17.888 5.092 1.00 56.50 86 GLY A CA 1
ATOM 681 C C . GLY A 1 86 ? 8.744 -19.406 5.238 1.00 56.50 86 GLY A C 1
ATOM 682 O O . GLY A 1 86 ? 7.738 -19.843 5.786 1.00 56.50 86 GLY A O 1
ATOM 683 N N . GLY A 1 87 ? 9.731 -20.195 4.801 1.00 56.19 87 GLY A N 1
ATOM 684 C CA . GLY A 1 87 ? 9.715 -21.650 4.913 1.00 56.19 87 GLY A CA 1
ATOM 685 C C . GLY A 1 87 ? 8.885 -22.339 3.821 1.00 56.19 87 GLY A C 1
ATOM 686 O O . GLY A 1 87 ? 8.220 -21.683 3.016 1.00 56.19 87 GLY A O 1
ATOM 687 N N . PRO A 1 88 ? 8.946 -23.676 3.745 1.00 56.97 88 PRO A N 1
ATOM 688 C CA . PRO A 1 88 ? 8.033 -24.467 2.927 1.00 56.97 88 PRO A CA 1
ATOM 689 C C . PRO A 1 88 ? 6.572 -24.200 3.343 1.00 56.97 88 PRO A C 1
ATOM 691 O O . PRO A 1 88 ? 6.307 -24.090 4.541 1.00 56.97 88 PRO A O 1
ATOM 694 N N . PRO A 1 89 ? 5.604 -24.120 2.408 1.00 53.12 89 PRO A N 1
ATOM 695 C CA . PRO A 1 89 ? 4.193 -23.888 2.746 1.00 53.12 89 PRO A CA 1
ATOM 696 C C . PRO A 1 89 ? 3.584 -24.971 3.659 1.00 53.12 89 PRO A C 1
ATOM 698 O O . PRO A 1 89 ? 2.540 -24.749 4.265 1.00 53.12 89 PRO A O 1
ATOM 701 N N . ASP A 1 90 ? 4.234 -26.128 3.764 1.00 57.44 90 ASP A N 1
ATOM 702 C CA . ASP A 1 90 ? 3.870 -27.295 4.566 1.00 57.44 90 ASP A CA 1
ATOM 703 C C . ASP A 1 90 ? 4.591 -27.384 5.928 1.00 57.44 90 ASP A C 1
ATOM 705 O O . ASP A 1 90 ? 4.323 -28.309 6.695 1.00 57.44 90 ASP A O 1
ATOM 709 N N . GLN A 1 91 ? 5.465 -26.430 6.274 1.00 51.84 91 GLN A N 1
ATOM 710 C CA . GLN A 1 91 ? 6.168 -26.410 7.563 1.00 51.84 91 GLN A CA 1
ATOM 711 C C . GLN A 1 91 ? 5.906 -25.107 8.337 1.00 51.84 91 GLN A C 1
ATOM 713 O O . GLN A 1 91 ? 6.577 -24.098 8.105 1.00 51.84 91 GLN A O 1
ATOM 718 N N . PRO A 1 92 ? 4.952 -25.102 9.287 1.00 44.44 92 PRO A N 1
ATOM 719 C CA . PRO A 1 92 ? 4.740 -23.958 10.163 1.00 44.44 92 PRO A CA 1
ATOM 720 C C . PRO A 1 92 ? 5.919 -23.809 11.136 1.00 44.44 92 PRO A C 1
ATOM 722 O O . PRO A 1 92 ? 6.255 -24.749 11.853 1.00 44.44 92 PRO A O 1
ATOM 725 N N . GLY A 1 93 ? 6.525 -22.617 11.181 1.00 49.91 93 GLY A N 1
ATOM 726 C CA . GLY A 1 93 ? 7.480 -22.248 12.236 1.00 49.91 93 GLY A CA 1
ATOM 727 C C . GLY A 1 93 ? 8.834 -21.687 11.799 1.00 49.91 93 GLY A C 1
ATOM 728 O O . GLY A 1 93 ? 9.729 -21.629 12.633 1.00 49.91 93 GLY A O 1
ATOM 729 N N . PHE A 1 94 ? 9.031 -21.277 10.541 1.00 49.72 94 PHE A N 1
ATOM 730 C CA . PHE A 1 94 ? 10.336 -20.742 10.140 1.00 49.72 94 PHE A CA 1
ATOM 731 C C . PHE A 1 94 ? 10.564 -19.294 10.595 1.00 49.72 94 PHE A C 1
ATOM 733 O O . PHE A 1 94 ? 9.810 -18.381 10.249 1.00 49.72 94 PHE A O 1
ATOM 740 N N . ASP A 1 95 ? 11.639 -19.140 11.370 1.00 51.53 95 ASP A N 1
ATOM 741 C CA . ASP A 1 95 ? 12.139 -17.915 11.982 1.00 51.53 95 ASP A CA 1
ATOM 742 C C . ASP A 1 95 ? 12.272 -16.737 11.010 1.00 51.53 95 ASP A C 1
ATOM 744 O O . ASP A 1 95 ? 12.578 -16.883 9.823 1.00 51.53 95 ASP A O 1
ATOM 748 N N . ILE A 1 96 ? 12.091 -15.540 11.570 1.00 51.56 96 ILE A N 1
ATOM 749 C CA . ILE A 1 96 ? 12.314 -14.240 10.935 1.00 51.56 96 ILE A CA 1
ATOM 750 C C . ILE A 1 96 ? 13.764 -14.195 10.424 1.00 51.56 96 ILE A C 1
ATOM 752 O O . ILE A 1 96 ? 14.694 -13.893 11.170 1.00 51.56 96 ILE A O 1
ATOM 756 N N . THR A 1 97 ? 13.990 -14.512 9.148 1.00 47.88 97 THR A N 1
ATOM 757 C CA . THR A 1 97 ? 15.334 -14.450 8.558 1.00 47.88 97 THR A CA 1
ATOM 758 C C . THR A 1 97 ? 15.810 -13.001 8.502 1.00 47.88 97 THR A C 1
ATOM 760 O O . THR A 1 97 ? 15.231 -12.178 7.792 1.00 47.88 97 THR A O 1
ATOM 763 N N . SER A 1 98 ? 16.881 -12.699 9.236 1.00 46.56 98 SER A N 1
ATOM 764 C CA . SER A 1 98 ? 17.552 -11.399 9.244 1.00 46.56 98 SER A CA 1
ATOM 765 C C . SER A 1 98 ? 18.392 -11.210 7.979 1.00 46.56 98 SER A C 1
ATOM 767 O O . SER A 1 98 ? 19.258 -12.037 7.690 1.00 46.56 98 SER A O 1
ATOM 769 N N . PHE A 1 99 ? 18.193 -10.111 7.250 1.00 40.84 99 PHE A N 1
ATOM 770 C CA . PHE A 1 99 ? 19.090 -9.693 6.170 1.00 40.84 99 PHE A CA 1
ATOM 771 C C . PHE A 1 99 ? 19.635 -8.297 6.486 1.00 40.84 99 PHE A C 1
ATOM 773 O O . PHE A 1 99 ? 18.887 -7.325 6.495 1.00 40.84 99 PHE A O 1
ATOM 780 N N . GLY A 1 100 ? 20.939 -8.195 6.760 1.00 64.12 100 GLY A N 1
ATOM 781 C CA . GLY A 1 100 ? 21.538 -6.956 7.265 1.00 64.12 100 GLY A CA 1
ATOM 782 C C . GLY A 1 100 ? 21.266 -6.756 8.760 1.00 64.12 100 GLY A C 1
ATOM 783 O O . GLY A 1 100 ? 21.527 -7.657 9.556 1.00 64.12 100 GLY A O 1
ATOM 784 N N . SER A 1 101 ? 20.769 -5.579 9.155 1.00 56.00 101 SER A N 1
ATOM 785 C CA . SER A 1 101 ? 20.280 -5.364 10.523 1.00 56.00 101 SER A CA 1
ATOM 786 C C . SER A 1 101 ? 19.076 -6.278 10.813 1.00 56.00 101 SER A C 1
ATOM 788 O O . SER A 1 101 ? 18.393 -6.727 9.895 1.00 56.00 101 SER A O 1
ATOM 790 N N . LEU A 1 102 ? 18.808 -6.569 12.092 1.00 58.94 102 LEU A N 1
ATOM 791 C CA . LEU A 1 102 ? 17.630 -7.317 12.574 1.00 58.94 102 LEU A CA 1
ATOM 792 C C . LEU A 1 102 ? 16.332 -6.504 12.379 1.00 58.94 102 LEU A C 1
ATOM 794 O O . LEU A 1 102 ? 15.604 -6.216 13.324 1.00 58.94 102 LEU A O 1
ATOM 798 N N . GLN A 1 103 ? 16.080 -6.052 11.156 1.00 67.56 103 GLN A N 1
ATOM 799 C CA . GLN A 1 103 ? 14.945 -5.231 10.772 1.00 67.56 103 GLN A CA 1
ATOM 800 C C . GLN A 1 103 ? 14.105 -6.029 9.782 1.00 67.56 103 GLN A C 1
ATOM 802 O O . GLN A 1 103 ? 14.600 -6.495 8.758 1.00 67.56 103 GLN A O 1
ATOM 807 N N . TYR A 1 104 ? 12.824 -6.189 10.085 1.00 72.12 104 TYR A N 1
ATOM 808 C CA . TYR A 1 104 ? 11.843 -6.720 9.148 1.00 72.12 104 TYR A CA 1
ATOM 809 C C . TYR A 1 104 ? 10.953 -5.570 8.721 1.00 72.12 104 TYR A C 1
ATOM 811 O O . TYR A 1 104 ? 10.439 -4.844 9.558 1.00 72.12 104 TYR A O 1
ATOM 819 N N . LEU A 1 105 ? 10.791 -5.376 7.415 1.00 70.19 105 LEU A N 1
ATOM 820 C CA . LEU A 1 105 ? 9.982 -4.275 6.894 1.00 70.19 105 LEU A CA 1
ATOM 821 C C . LEU A 1 105 ? 8.504 -4.656 6.826 1.00 70.19 105 LEU A C 1
ATOM 823 O O . LEU A 1 105 ? 7.636 -3.800 6.926 1.00 70.19 105 LEU A O 1
ATOM 827 N N . TRP A 1 106 ? 8.188 -5.934 6.668 1.00 76.19 106 TRP A N 1
ATOM 828 C CA . TRP A 1 106 ? 6.827 -6.385 6.429 1.00 76.19 106 TRP A CA 1
ATOM 829 C C . TRP A 1 106 ? 6.558 -7.643 7.246 1.00 76.19 106 TRP A C 1
ATOM 831 O O . TRP A 1 106 ? 7.448 -8.473 7.430 1.00 76.19 106 TRP A O 1
ATOM 841 N N . GLY A 1 107 ? 5.318 -7.812 7.694 1.00 72.69 107 GLY A N 1
ATOM 842 C CA . GLY A 1 107 ? 4.822 -9.092 8.187 1.00 72.69 107 GLY A CA 1
ATOM 843 C C . GLY A 1 107 ? 5.011 -10.236 7.178 1.00 72.69 107 GLY A C 1
ATOM 844 O O . GLY A 1 107 ? 5.145 -10.047 5.963 1.00 72.69 107 GLY A O 1
ATOM 845 N N . ASN A 1 108 ? 4.987 -11.458 7.682 1.00 74.25 108 ASN A N 1
ATOM 846 C CA . ASN A 1 108 ? 5.257 -12.685 6.931 1.00 74.25 108 ASN A CA 1
ATOM 847 C C . ASN A 1 108 ? 3.990 -13.402 6.420 1.00 74.25 108 ASN A C 1
ATOM 849 O O . ASN A 1 108 ? 4.092 -14.487 5.861 1.00 74.25 108 ASN A O 1
ATOM 853 N N . MET A 1 109 ? 2.801 -12.815 6.585 1.00 77.50 109 MET A N 1
ATOM 854 C CA . MET A 1 109 ? 1.518 -13.434 6.220 1.00 77.50 109 MET A CA 1
ATOM 855 C C . MET A 1 109 ? 0.663 -12.512 5.357 1.00 77.50 109 MET A C 1
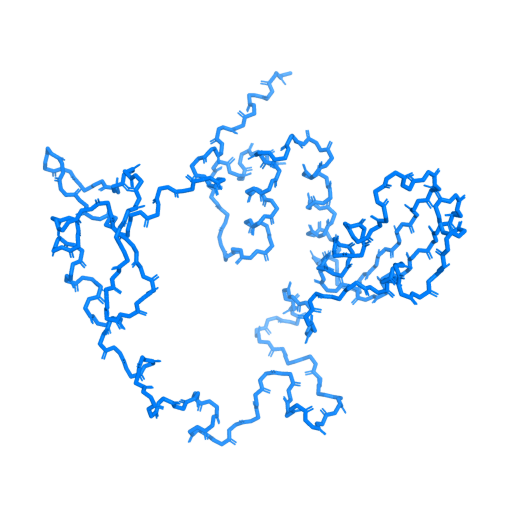ATOM 857 O O . MET A 1 109 ? 0.663 -11.321 5.627 1.00 77.50 109 MET A O 1
ATOM 861 N N . PRO A 1 110 ? -0.109 -12.989 4.369 1.00 85.06 110 PRO A N 1
ATOM 862 C CA . PRO A 1 110 ? -0.975 -12.123 3.558 1.00 85.06 110 PRO A CA 1
ATOM 863 C C . PRO A 1 110 ? -1.930 -11.274 4.414 1.00 85.06 110 PRO A C 1
ATOM 865 O O . PRO A 1 110 ? -2.171 -11.583 5.575 1.00 85.06 110 PRO A O 1
ATOM 868 N N . ALA A 1 111 ? -2.481 -10.199 3.840 1.00 90.88 111 ALA A N 1
ATOM 869 C CA . ALA A 1 111 ? -3.470 -9.386 4.541 1.00 90.88 111 ALA A CA 1
ATOM 870 C C . ALA A 1 111 ? -4.740 -10.203 4.816 1.00 90.88 111 ALA A C 1
ATOM 872 O O . ALA A 1 111 ? -5.417 -10.639 3.882 1.00 90.88 111 ALA A O 1
ATOM 873 N N . LEU A 1 112 ? -5.056 -10.395 6.092 1.00 91.88 112 LEU A N 1
ATOM 874 C CA . LEU A 1 112 ? -6.222 -11.126 6.565 1.00 91.88 112 LEU A CA 1
ATOM 875 C C . LEU A 1 112 ? -7.197 -10.167 7.244 1.00 91.88 112 LEU A C 1
ATOM 877 O O . LEU A 1 112 ? -6.798 -9.302 8.024 1.00 91.88 112 LEU A O 1
ATOM 881 N N . ASP A 1 113 ? -8.479 -10.351 6.946 1.00 94.75 113 ASP A N 1
ATOM 882 C CA . ASP A 1 113 ? -9.554 -9.815 7.773 1.00 94.75 113 ASP A CA 1
ATOM 883 C C . ASP A 1 113 ? -9.713 -10.756 8.970 1.00 94.75 113 ASP A C 1
ATOM 885 O O . ASP A 1 113 ? -10.230 -11.867 8.821 1.00 94.75 113 ASP A O 1
ATOM 889 N N . ILE A 1 114 ? -9.189 -10.349 10.129 1.00 93.25 114 ILE A N 1
ATOM 890 C CA . ILE A 1 114 ? -9.194 -11.204 11.323 1.00 93.25 114 ILE A CA 1
ATOM 891 C C . ILE A 1 114 ? -10.587 -11.317 11.941 1.00 93.25 114 ILE A C 1
ATOM 893 O O . ILE A 1 114 ? -10.860 -12.285 12.646 1.00 93.25 114 ILE A O 1
ATOM 897 N N . LEU A 1 115 ? -11.455 -10.337 11.682 1.00 93.88 115 LEU A N 1
ATOM 898 C CA . LEU A 1 115 ? -12.810 -10.308 12.209 1.00 93.88 115 LEU A CA 1
ATOM 899 C C . LEU A 1 115 ? -13.741 -11.086 11.283 1.00 93.88 115 LEU A C 1
ATOM 901 O O . LEU A 1 115 ? -14.497 -11.931 11.753 1.00 93.88 115 LEU A O 1
ATOM 905 N N . ASN A 1 116 ? -13.655 -10.832 9.970 1.00 93.38 116 ASN A N 1
ATOM 906 C CA . ASN A 1 116 ? -14.506 -11.434 8.941 1.00 93.38 116 ASN A CA 1
ATOM 907 C C . ASN A 1 116 ? -15.984 -11.385 9.368 1.00 93.38 116 ASN A C 1
ATOM 909 O O . ASN A 1 116 ? -16.676 -12.405 9.465 1.00 93.38 116 ASN A O 1
ATOM 913 N N . ALA A 1 117 ? -16.420 -10.163 9.688 1.00 91.06 117 ALA A N 1
ATOM 914 C CA . ALA A 1 117 ? -17.664 -9.851 10.390 1.00 91.06 117 ALA A CA 1
ATOM 915 C C . ALA A 1 117 ? -18.883 -10.567 9.795 1.00 91.06 117 ALA A C 1
ATOM 917 O O . ALA A 1 117 ? -19.660 -11.185 10.523 1.00 91.06 117 ALA A O 1
ATOM 918 N N . ASP A 1 118 ? -18.993 -10.553 8.465 1.00 85.88 118 ASP A N 1
ATOM 919 C CA . ASP A 1 118 ? -20.105 -11.144 7.717 1.00 85.88 118 ASP A CA 1
ATOM 920 C C . ASP A 1 118 ? -20.282 -12.648 7.963 1.00 85.88 118 ASP A C 1
ATOM 922 O O . ASP A 1 118 ? -21.394 -13.167 7.850 1.00 85.88 118 ASP A O 1
ATOM 926 N N . LYS A 1 119 ? -19.195 -13.365 8.272 1.00 89.69 119 LYS A N 1
ATOM 927 C CA . LYS A 1 119 ? -19.206 -14.825 8.441 1.00 89.69 119 LYS A CA 1
ATOM 928 C C . LYS A 1 119 ? -19.080 -15.273 9.892 1.00 89.69 119 LYS A C 1
ATOM 930 O O . LYS A 1 119 ? -19.563 -16.357 10.208 1.00 89.69 119 LYS A O 1
ATOM 935 N N . ASN A 1 120 ? -18.443 -14.474 10.746 1.00 92.56 120 ASN A N 1
ATOM 936 C CA . ASN A 1 120 ? -18.075 -14.902 12.096 1.00 92.56 120 ASN A CA 1
ATOM 937 C C . ASN A 1 120 ? -18.963 -14.311 13.198 1.00 92.56 120 ASN A C 1
ATOM 939 O O . ASN A 1 120 ? -19.158 -14.958 14.222 1.00 92.56 120 ASN A O 1
ATOM 943 N N . GLU A 1 121 ? -19.504 -13.105 13.008 1.00 88.44 121 GLU A N 1
ATOM 944 C CA . GLU A 1 121 ? -19.980 -12.286 14.136 1.00 88.44 121 GLU A CA 1
ATOM 945 C C . GLU A 1 121 ? -21.492 -12.055 14.166 1.00 88.44 121 GLU A C 1
ATOM 947 O O . GLU A 1 121 ? -22.002 -11.486 15.125 1.00 88.44 121 GLU A O 1
ATOM 952 N N . GLY A 1 122 ? -22.223 -12.496 13.138 1.00 86.75 122 GLY A N 1
ATOM 953 C CA . GLY A 1 122 ? -23.677 -12.342 13.080 1.00 86.75 122 GLY A CA 1
ATOM 954 C C . GLY A 1 122 ? -24.144 -10.900 12.837 1.00 86.75 122 GLY A C 1
ATOM 955 O O . GLY A 1 122 ? -23.367 -9.994 12.552 1.00 86.75 122 GLY A O 1
ATOM 956 N N . LYS A 1 123 ? -25.465 -10.674 12.886 1.00 86.12 123 LYS A N 1
ATOM 957 C CA . LYS A 1 123 ? -26.077 -9.364 12.561 1.00 86.12 123 LYS A CA 1
ATOM 958 C C . LYS A 1 123 ? -25.960 -8.338 13.689 1.00 86.12 123 LYS A C 1
ATOM 960 O O . LYS A 1 123 ? -26.105 -7.140 13.446 1.00 86.12 123 LYS A O 1
ATOM 965 N N . ASP A 1 124 ? -25.755 -8.793 14.917 1.00 90.00 124 ASP A N 1
ATOM 966 C CA . ASP A 1 124 ? -25.619 -7.958 16.109 1.00 90.00 124 ASP A CA 1
ATOM 967 C C . ASP A 1 124 ? -24.313 -7.156 16.120 1.00 90.00 124 ASP A C 1
ATOM 969 O O . ASP A 1 124 ? -24.261 -6.103 16.762 1.00 90.00 124 ASP A O 1
ATOM 973 N N . ILE A 1 125 ? -23.316 -7.560 15.320 1.00 93.19 125 ILE A N 1
ATOM 974 C CA . ILE A 1 125 ? -22.064 -6.815 15.162 1.00 93.19 125 ILE A CA 1
ATOM 975 C C . ILE A 1 125 ? -22.287 -5.347 14.780 1.00 93.19 125 ILE A C 1
ATOM 977 O O . ILE A 1 125 ? -21.532 -4.488 15.212 1.00 93.19 125 ILE A O 1
ATOM 981 N N . MET A 1 126 ? -23.364 -5.022 14.056 1.00 92.75 126 MET A N 1
ATOM 982 C CA . MET A 1 126 ? -23.673 -3.663 13.589 1.00 92.75 126 MET A CA 1
ATOM 983 C C . MET A 1 126 ? -23.669 -2.592 14.689 1.00 92.75 126 MET A C 1
ATOM 985 O O . MET A 1 126 ? -23.491 -1.416 14.379 1.00 92.75 126 MET A O 1
ATOM 989 N N . LYS A 1 127 ? -23.909 -2.967 15.951 1.00 94.94 127 LYS A N 1
ATOM 990 C CA . LYS A 1 127 ? -23.983 -2.042 17.097 1.00 94.94 127 LYS A CA 1
ATOM 991 C C . LYS A 1 127 ? -23.027 -2.403 18.233 1.00 94.94 127 LYS A C 1
ATOM 993 O O . LYS A 1 127 ? -23.038 -1.734 19.261 1.00 94.94 127 LYS A O 1
ATOM 998 N N . ARG A 1 128 ? -22.277 -3.494 18.095 1.00 94.69 128 ARG A N 1
ATOM 999 C CA . ARG A 1 128 ? -21.421 -4.016 19.158 1.00 94.69 128 ARG A CA 1
ATOM 1000 C C . ARG A 1 128 ? -20.085 -3.296 19.112 1.00 94.69 128 ARG A C 1
ATOM 1002 O O . ARG A 1 128 ? -19.510 -3.195 18.039 1.00 94.69 128 ARG A O 1
ATOM 1009 N N . ASP A 1 129 ? -19.583 -2.851 20.258 1.00 96.56 129 ASP A N 1
ATOM 1010 C CA . ASP A 1 129 ? -18.216 -2.341 20.346 1.00 96.56 129 ASP A CA 1
ATOM 1011 C C . ASP A 1 129 ? -17.208 -3.487 20.175 1.00 96.56 129 ASP A C 1
ATOM 1013 O O . ASP A 1 129 ? -17.392 -4.587 20.705 1.00 96.56 129 ASP A O 1
ATOM 1017 N N . ILE A 1 130 ? -16.130 -3.230 19.440 1.00 95.69 130 ILE A N 1
ATOM 1018 C CA . ILE A 1 130 ? -15.094 -4.209 19.115 1.00 95.69 130 ILE A CA 1
ATOM 1019 C C . ILE A 1 130 ? -13.745 -3.669 19.583 1.00 95.69 130 ILE A C 1
ATOM 1021 O O . ILE A 1 130 ? -13.376 -2.538 19.277 1.00 95.69 130 ILE A O 1
ATOM 1025 N N . ASN A 1 131 ? -12.992 -4.507 20.294 1.00 96.56 131 ASN A N 1
ATOM 1026 C CA . ASN A 1 131 ? -11.619 -4.229 20.701 1.00 96.56 131 ASN A CA 1
ATOM 1027 C C . ASN A 1 131 ? -10.701 -5.268 20.053 1.00 96.56 131 ASN A C 1
ATOM 1029 O O . ASN A 1 131 ? -10.842 -6.463 20.311 1.00 96.56 131 ASN A O 1
ATOM 1033 N N . LEU A 1 132 ? -9.775 -4.820 19.209 1.00 96.06 132 LEU A N 1
ATOM 1034 C CA . LEU A 1 132 ? -8.853 -5.670 18.460 1.00 96.06 132 LEU A CA 1
ATOM 1035 C C . LEU A 1 132 ? -7.421 -5.436 18.935 1.00 96.06 132 LEU A C 1
ATOM 1037 O O . LEU A 1 132 ? -6.956 -4.298 18.971 1.00 96.06 132 LEU A O 1
ATOM 1041 N N . LEU A 1 133 ? -6.709 -6.520 19.243 1.00 95.62 133 LEU A N 1
ATOM 1042 C CA . LEU A 1 133 ? -5.279 -6.502 19.538 1.00 95.62 133 LEU A CA 1
ATOM 1043 C C . LEU A 1 133 ? -4.503 -7.142 18.383 1.00 95.62 133 LEU A C 1
ATOM 1045 O O . LEU A 1 133 ? -4.610 -8.343 18.144 1.00 95.62 133 LEU A O 1
ATOM 1049 N N . PHE A 1 134 ? -3.675 -6.347 17.714 1.00 93.62 134 PHE A N 1
ATOM 1050 C CA . PHE A 1 134 ? -2.688 -6.798 16.737 1.00 93.62 134 PHE A CA 1
ATOM 1051 C C . PHE A 1 134 ? -1.311 -6.808 17.403 1.00 93.62 134 PHE A C 1
ATOM 1053 O O . PHE A 1 134 ? -0.554 -5.837 17.331 1.00 93.62 134 PHE A O 1
ATOM 1060 N N . ALA A 1 135 ? -1.023 -7.897 18.117 1.00 90.94 135 ALA A N 1
ATOM 1061 C CA . ALA A 1 135 ? 0.232 -8.051 18.839 1.00 90.94 135 ALA A CA 1
ATOM 1062 C C . ALA A 1 135 ? 1.396 -8.368 17.887 1.00 90.94 135 ALA A C 1
ATOM 1064 O O . ALA A 1 135 ? 1.232 -9.182 16.979 1.00 90.94 135 ALA A O 1
ATOM 1065 N N . ALA A 1 136 ? 2.563 -7.756 18.117 1.00 88.25 136 ALA A N 1
ATOM 1066 C CA . ALA A 1 136 ? 3.757 -7.926 17.276 1.00 88.25 136 ALA A CA 1
ATOM 1067 C C . ALA A 1 136 ? 3.467 -7.679 15.777 1.00 88.25 136 ALA A C 1
ATOM 1069 O O . ALA A 1 136 ? 3.826 -8.466 14.896 1.00 88.25 136 ALA A O 1
ATOM 1070 N N . SER A 1 137 ? 2.746 -6.591 15.496 1.00 88.19 137 SER A N 1
ATOM 1071 C CA . SER A 1 137 ? 2.267 -6.256 14.159 1.00 88.19 137 SER A CA 1
ATOM 1072 C C . SER A 1 137 ? 3.364 -5.584 13.338 1.00 88.19 137 SER A C 1
ATOM 1074 O O . SER A 1 137 ? 3.531 -4.362 13.362 1.00 88.19 137 SER A O 1
ATOM 1076 N N . GLY A 1 138 ? 4.058 -6.392 12.534 1.00 85.88 138 GLY A N 1
ATOM 1077 C CA . GLY A 1 138 ? 5.140 -5.922 11.664 1.00 85.88 138 GLY A CA 1
ATOM 1078 C C . GLY A 1 138 ? 4.731 -4.890 10.607 1.00 85.88 138 GLY A C 1
ATOM 1079 O O . GLY A 1 138 ? 5.586 -4.220 10.032 1.00 85.88 138 GLY A O 1
ATOM 1080 N N . ASP A 1 139 ? 3.432 -4.747 10.345 1.00 89.81 139 ASP A N 1
ATOM 1081 C CA . ASP A 1 139 ? 2.826 -3.657 9.581 1.00 89.81 139 ASP A CA 1
ATOM 1082 C C . ASP A 1 139 ? 1.308 -3.582 9.818 1.00 89.81 139 ASP A C 1
ATOM 1084 O O . ASP A 1 139 ? 0.767 -4.288 10.668 1.00 89.81 139 ASP A O 1
ATOM 1088 N N . MET A 1 140 ? 0.611 -2.723 9.068 1.00 91.62 140 MET A N 1
ATOM 1089 C CA . MET A 1 140 ? -0.821 -2.466 9.231 1.00 91.62 140 MET A CA 1
ATOM 1090 C C . MET A 1 140 ? -1.729 -3.273 8.290 1.00 91.62 140 MET A C 1
ATOM 1092 O O . MET A 1 140 ? -2.916 -2.964 8.194 1.00 91.62 140 MET A O 1
ATOM 1096 N N . ARG A 1 141 ? -1.235 -4.289 7.567 1.00 91.81 141 ARG A N 1
ATOM 1097 C CA . ARG A 1 141 ? -2.012 -4.929 6.482 1.00 91.81 141 ARG A CA 1
ATOM 1098 C C . ARG A 1 141 ? -3.303 -5.567 7.000 1.00 91.81 141 ARG A C 1
ATOM 1100 O O . ARG A 1 141 ? -4.359 -5.414 6.393 1.00 91.81 141 ARG A O 1
ATOM 1107 N N . ASN A 1 142 ? -3.214 -6.241 8.148 1.00 93.94 142 ASN A N 1
ATOM 1108 C CA . ASN A 1 142 ? -4.340 -6.929 8.770 1.00 93.94 142 ASN A CA 1
ATOM 1109 C C . ASN A 1 142 ? -5.276 -5.922 9.435 1.00 93.94 142 ASN A C 1
ATOM 1111 O O . ASN A 1 142 ? -6.488 -6.070 9.343 1.00 93.94 142 ASN A O 1
ATOM 1115 N N . VAL A 1 143 ? -4.721 -4.863 10.033 1.00 94.69 143 VAL A N 1
ATOM 1116 C CA . VAL A 1 143 ? -5.494 -3.757 10.612 1.00 94.69 143 VAL A CA 1
ATOM 1117 C C . VAL A 1 143 ? -6.371 -3.121 9.540 1.00 94.69 143 VAL A C 1
ATOM 1119 O O . VAL A 1 143 ? -7.589 -3.107 9.677 1.00 94.69 143 VAL A O 1
ATOM 1122 N N . VAL A 1 144 ? -5.763 -2.664 8.442 1.00 94.25 144 VAL A N 1
ATOM 1123 C CA . VAL A 1 144 ? -6.478 -2.030 7.328 1.00 94.25 144 VAL A CA 1
ATOM 1124 C C . VAL A 1 144 ? -7.517 -2.989 6.758 1.00 94.25 144 VAL A C 1
ATOM 1126 O O . VAL A 1 144 ? -8.677 -2.612 6.616 1.00 94.25 144 VAL A O 1
ATOM 1129 N N . LYS A 1 145 ? -7.137 -4.243 6.480 1.00 95.75 145 LYS A N 1
ATOM 1130 C CA . LYS A 1 145 ? -8.051 -5.233 5.900 1.00 95.75 145 LYS A CA 1
ATOM 1131 C C . LYS A 1 145 ? -9.256 -5.526 6.799 1.00 95.75 145 LYS A C 1
ATOM 1133 O O . LYS A 1 145 ? -10.357 -5.664 6.279 1.00 95.75 145 LYS A O 1
ATOM 1138 N N . THR A 1 146 ? -9.046 -5.586 8.111 1.00 96.06 146 THR A N 1
ATOM 1139 C CA . THR A 1 146 ? -10.094 -5.862 9.104 1.00 96.06 146 THR A CA 1
ATOM 1140 C C . THR A 1 146 ? -11.012 -4.662 9.310 1.00 96.06 146 THR A C 1
ATOM 1142 O O . THR A 1 146 ? -12.228 -4.811 9.298 1.00 96.06 146 THR A O 1
ATOM 1145 N N . VAL A 1 147 ? -10.454 -3.454 9.442 1.00 94.81 147 VAL A N 1
ATOM 1146 C CA . VAL A 1 147 ? -11.248 -2.228 9.632 1.00 94.81 147 VAL A CA 1
ATOM 1147 C C . VAL A 1 147 ? -12.083 -1.920 8.388 1.00 94.81 147 VAL A C 1
ATOM 1149 O O . VAL A 1 147 ? -13.263 -1.609 8.508 1.00 94.81 147 VAL A O 1
ATOM 1152 N N . VAL A 1 148 ? -11.512 -2.070 7.187 1.00 94.31 148 VAL A N 1
ATOM 1153 C CA . VAL A 1 148 ? -12.254 -1.927 5.919 1.00 94.31 148 VAL A CA 1
ATOM 1154 C C . VAL A 1 148 ? -13.290 -3.044 5.734 1.00 94.31 148 VAL A C 1
ATOM 1156 O O . VAL A 1 148 ? -14.281 -2.846 5.037 1.00 94.31 148 VAL A O 1
ATOM 1159 N N . GLY A 1 149 ? -13.075 -4.208 6.353 1.00 94.25 149 GLY A N 1
ATOM 1160 C CA . GLY A 1 149 ? -14.013 -5.331 6.360 1.00 94.25 149 GLY A CA 1
ATOM 1161 C C . GLY A 1 149 ? -15.220 -5.142 7.283 1.00 94.25 149 GLY A C 1
ATOM 1162 O O . GLY A 1 149 ? -16.131 -5.968 7.254 1.00 94.25 149 GLY A O 1
ATOM 1163 N N . LEU A 1 150 ? -15.265 -4.072 8.088 1.00 94.94 150 LEU A N 1
ATOM 1164 C CA . LEU A 1 150 ? -16.432 -3.790 8.918 1.00 94.94 150 LEU A CA 1
ATOM 1165 C C . LEU A 1 150 ? -17.675 -3.544 8.045 1.00 94.94 150 LEU A C 1
ATOM 1167 O O . LEU A 1 150 ? -17.588 -2.861 7.018 1.00 94.94 150 LEU A O 1
ATOM 1171 N N . PRO A 1 151 ? -18.854 -4.051 8.452 1.00 93.31 151 PRO A N 1
ATOM 1172 C CA . PRO A 1 151 ? -20.067 -3.888 7.668 1.00 93.31 151 PRO A CA 1
ATOM 1173 C C . PRO A 1 151 ? -20.407 -2.417 7.422 1.00 93.31 151 PRO A C 1
ATOM 1175 O O . PRO A 1 151 ? -20.277 -1.558 8.299 1.00 93.31 151 PRO A O 1
ATOM 1178 N N . LYS A 1 152 ? -20.919 -2.119 6.226 1.00 92.94 152 LYS A N 1
ATOM 1179 C CA . LYS A 1 152 ? -21.353 -0.764 5.878 1.00 92.94 152 LYS A CA 1
ATOM 1180 C C . LYS A 1 152 ? -22.439 -0.289 6.850 1.00 92.94 152 LYS A C 1
ATOM 1182 O O . LYS A 1 152 ? -23.500 -0.900 6.942 1.00 92.94 152 LYS A O 1
ATOM 1187 N N . GLY A 1 153 ? -22.196 0.836 7.520 1.00 92.12 153 GLY A N 1
ATOM 1188 C CA . GLY A 1 153 ? -23.111 1.385 8.527 1.00 92.12 153 GLY A CA 1
ATOM 1189 C C . GLY A 1 153 ? -22.927 0.805 9.932 1.00 92.12 153 GLY A C 1
ATOM 1190 O O . GLY A 1 153 ? -23.813 0.983 10.766 1.00 92.12 153 GLY A O 1
ATOM 1191 N N . TYR A 1 154 ? -21.813 0.114 10.194 1.00 95.06 154 TYR A N 1
ATOM 1192 C CA . TYR A 1 154 ? -21.371 -0.229 11.545 1.00 95.06 154 TYR A CA 1
ATOM 1193 C C . TYR A 1 154 ? -21.391 1.015 12.447 1.00 95.06 154 TYR A C 1
ATOM 1195 O O . TYR A 1 154 ? -20.792 2.040 12.122 1.00 95.06 154 TYR A O 1
ATOM 1203 N N . ALA A 1 155 ? -22.128 0.921 13.551 1.00 94.88 155 ALA A N 1
ATOM 1204 C CA . ALA A 1 155 ? -22.394 2.014 14.483 1.00 94.88 155 ALA A CA 1
ATOM 1205 C C . ALA A 1 155 ? -21.731 1.809 15.856 1.00 94.88 155 ALA A C 1
ATOM 1207 O O . ALA A 1 155 ? -21.849 2.677 16.718 1.00 94.88 155 ALA A O 1
ATOM 1208 N N . GLY A 1 156 ? -21.079 0.662 16.072 1.00 93.88 156 GLY A N 1
ATOM 1209 C CA . GLY A 1 156 ? -20.266 0.423 17.262 1.00 93.88 156 GLY A CA 1
ATOM 1210 C C . GLY A 1 156 ? -18.936 1.178 17.207 1.00 93.88 156 GLY A C 1
ATOM 1211 O O . GLY A 1 156 ? -18.522 1.695 16.169 1.00 93.88 156 GLY A O 1
ATOM 1212 N N . ASN A 1 157 ? -18.224 1.204 18.326 1.00 96.19 157 ASN A N 1
ATOM 1213 C CA . ASN A 1 157 ? -16.850 1.685 18.390 1.00 96.19 157 ASN A CA 1
ATOM 1214 C C . ASN A 1 157 ? -15.893 0.554 18.007 1.00 96.19 157 ASN A C 1
ATOM 1216 O O . ASN A 1 157 ? -16.061 -0.580 18.447 1.00 96.19 157 ASN A O 1
ATOM 1220 N N . CYS A 1 158 ? -14.882 0.834 17.188 1.00 95.81 158 CYS A N 1
ATOM 1221 C CA . CYS A 1 158 ? -13.813 -0.120 16.891 1.00 95.81 158 CYS A CA 1
ATOM 1222 C C . CYS A 1 158 ? -12.497 0.417 17.449 1.00 95.81 158 CYS A C 1
ATOM 1224 O O . CYS A 1 158 ? -11.918 1.354 16.900 1.00 95.81 158 CYS A O 1
ATOM 1226 N N . VAL A 1 159 ? -12.018 -0.182 18.534 1.00 97.19 159 VAL A N 1
ATOM 1227 C CA . VAL A 1 159 ? -10.724 0.137 19.137 1.00 97.19 159 VAL A CA 1
ATOM 1228 C C . VAL A 1 159 ? -9.690 -0.840 18.603 1.00 97.19 159 VAL A C 1
ATOM 1230 O O . VAL A 1 159 ? -9.844 -2.054 18.722 1.00 97.19 159 VAL A O 1
ATOM 1233 N N . VAL A 1 160 ? -8.615 -0.307 18.032 1.00 96.12 160 VAL A N 1
ATOM 1234 C CA . VAL A 1 160 ? -7.480 -1.093 17.547 1.00 96.12 160 VAL A CA 1
ATOM 1235 C C . VAL A 1 160 ? -6.261 -0.765 18.397 1.00 96.12 160 VAL A C 1
ATOM 1237 O O . VAL A 1 160 ? -5.844 0.388 18.475 1.00 96.12 160 VAL A O 1
ATOM 1240 N N . VAL A 1 161 ? -5.664 -1.791 18.995 1.00 95.38 161 VAL A N 1
ATOM 1241 C CA . VAL A 1 161 ? -4.375 -1.713 19.683 1.00 95.38 161 VAL A CA 1
ATOM 1242 C C . VAL A 1 161 ? -3.357 -2.489 18.862 1.00 95.38 161 VAL A C 1
ATOM 1244 O O . VAL A 1 161 ? -3.578 -3.651 18.526 1.00 95.38 161 VAL A O 1
ATOM 1247 N N . MET A 1 162 ? -2.235 -1.853 18.543 1.00 93.50 162 MET A N 1
ATOM 1248 C CA . MET A 1 162 ? -1.122 -2.485 17.839 1.00 93.50 162 MET A CA 1
ATOM 1249 C C . MET A 1 162 ? 0.186 -2.196 18.563 1.00 93.50 162 MET A C 1
ATOM 1251 O O . MET A 1 162 ? 0.389 -1.093 19.070 1.00 93.50 162 MET A O 1
ATOM 1255 N N . ASN A 1 163 ? 1.073 -3.182 18.609 1.00 92.44 163 ASN A N 1
ATOM 1256 C CA . ASN A 1 163 ? 2.421 -3.005 19.129 1.00 92.44 163 ASN A CA 1
ATOM 1257 C C . ASN A 1 163 ? 3.427 -3.817 18.318 1.00 92.44 163 ASN A C 1
ATOM 1259 O O . ASN A 1 163 ? 3.074 -4.772 17.629 1.00 92.44 163 ASN A O 1
ATOM 1263 N N . ASP A 1 164 ? 4.691 -3.445 18.444 1.00 91.44 164 ASP A N 1
ATOM 1264 C CA . ASP A 1 164 ? 5.814 -4.214 17.944 1.00 91.44 164 ASP A CA 1
ATOM 1265 C C . ASP A 1 164 ? 7.013 -3.984 18.880 1.00 91.44 164 ASP A C 1
ATOM 1267 O O . ASP A 1 164 ? 7.134 -2.919 19.491 1.00 91.44 164 ASP A O 1
ATOM 1271 N N . TRP A 1 165 ? 7.876 -4.988 19.049 1.00 89.44 165 TRP A N 1
ATOM 1272 C CA . TRP A 1 165 ? 9.077 -4.848 19.882 1.00 89.44 165 TRP A CA 1
ATOM 1273 C C . TRP A 1 165 ? 10.114 -3.921 19.230 1.00 89.44 165 TRP A C 1
ATOM 1275 O O . TRP A 1 165 ? 10.958 -3.338 19.911 1.00 89.44 165 TRP A O 1
ATOM 1285 N N . ASN A 1 166 ? 10.043 -3.767 17.910 1.00 88.31 166 ASN A N 1
ATOM 1286 C CA . ASN A 1 166 ? 10.894 -2.912 17.116 1.00 88.31 166 ASN A CA 1
ATOM 1287 C C . ASN A 1 166 ? 10.295 -1.502 17.003 1.00 88.31 166 ASN A C 1
ATOM 1289 O O . ASN A 1 166 ? 9.263 -1.266 16.363 1.00 88.31 166 ASN A O 1
ATOM 1293 N N . PHE A 1 167 ? 10.994 -0.534 17.599 1.00 90.81 167 PHE A N 1
ATOM 1294 C CA . PHE A 1 167 ? 10.584 0.867 17.585 1.00 90.81 167 PHE A CA 1
ATOM 1295 C C . PHE A 1 167 ? 10.424 1.423 16.167 1.00 90.81 167 PHE A C 1
ATOM 1297 O O . PHE A 1 167 ? 9.457 2.131 15.910 1.00 90.81 167 PHE A O 1
ATOM 1304 N N . THR A 1 168 ? 11.319 1.090 15.232 1.00 89.31 168 THR A N 1
ATOM 1305 C CA . THR A 1 168 ? 11.258 1.609 13.856 1.00 89.31 168 THR A CA 1
ATOM 1306 C C . THR A 1 168 ? 9.966 1.191 13.158 1.00 89.31 168 THR A C 1
ATOM 1308 O O . THR A 1 168 ? 9.372 1.986 12.429 1.00 89.31 168 THR A O 1
ATOM 1311 N N . ILE A 1 169 ? 9.483 -0.022 13.429 1.00 89.50 169 ILE A N 1
ATOM 1312 C CA . ILE A 1 169 ? 8.218 -0.522 12.885 1.00 89.50 169 ILE A CA 1
ATOM 1313 C C . ILE A 1 169 ? 7.025 0.175 13.519 1.00 89.50 169 ILE A C 1
ATOM 1315 O O . ILE A 1 169 ? 6.144 0.653 12.801 1.00 89.50 169 ILE A O 1
ATOM 1319 N N . THR A 1 170 ? 7.028 0.304 14.844 1.00 91.31 170 THR A N 1
ATOM 1320 C CA . THR A 1 170 ? 5.976 1.035 15.561 1.00 91.31 170 THR A CA 1
ATOM 1321 C C . THR A 1 170 ? 5.904 2.492 15.095 1.00 91.31 170 THR A C 1
ATOM 1323 O O . THR A 1 170 ? 4.820 2.991 14.798 1.00 91.31 170 THR A O 1
ATOM 1326 N N . ALA A 1 171 ? 7.052 3.158 14.948 1.00 92.62 171 ALA A N 1
ATOM 1327 C CA . ALA A 1 171 ? 7.148 4.530 14.466 1.00 92.62 171 ALA A CA 1
ATOM 1328 C C . ALA A 1 171 ? 6.626 4.668 13.031 1.00 92.62 171 ALA A C 1
ATOM 1330 O O . ALA A 1 171 ? 5.819 5.554 12.766 1.00 92.62 171 ALA A O 1
ATOM 1331 N N . ARG A 1 172 ? 7.006 3.769 12.112 1.00 92.12 172 ARG A N 1
ATOM 1332 C CA . ARG A 1 172 ? 6.490 3.795 10.736 1.00 92.12 172 ARG A CA 1
ATOM 1333 C C . ARG A 1 172 ? 4.974 3.594 10.694 1.00 92.12 172 ARG A C 1
ATOM 1335 O O . ARG A 1 172 ? 4.286 4.345 10.008 1.00 92.12 172 ARG A O 1
ATOM 1342 N N . ASN A 1 173 ? 4.447 2.612 11.427 1.00 92.94 173 ASN A N 1
ATOM 1343 C CA . ASN A 1 173 ? 3.004 2.373 11.487 1.00 92.94 173 ASN A CA 1
ATOM 1344 C C . ASN A 1 173 ? 2.276 3.614 12.041 1.00 92.94 173 ASN A C 1
ATOM 1346 O O . ASN A 1 173 ? 1.268 4.036 11.478 1.00 92.94 173 ASN A O 1
ATOM 1350 N N . ALA A 1 174 ? 2.832 4.266 13.069 1.00 93.62 174 ALA A N 1
ATOM 1351 C CA . ALA A 1 174 ? 2.305 5.525 13.591 1.00 93.62 174 ALA A CA 1
ATOM 1352 C C . ALA A 1 174 ? 2.346 6.658 12.552 1.00 93.62 174 ALA A C 1
ATOM 1354 O O . ALA A 1 174 ? 1.349 7.351 12.388 1.00 93.62 174 ALA A O 1
ATOM 1355 N N . MET A 1 175 ? 3.442 6.823 11.802 1.00 94.38 175 MET A N 1
ATOM 1356 C CA . MET A 1 175 ? 3.532 7.819 10.722 1.00 94.38 175 MET A CA 1
ATOM 1357 C C . MET A 1 175 ? 2.456 7.605 9.657 1.00 94.38 175 MET A C 1
ATOM 1359 O O . MET A 1 175 ? 1.845 8.562 9.195 1.00 94.38 175 MET A O 1
ATOM 1363 N N . MET A 1 176 ? 2.192 6.354 9.285 1.00 94.69 176 MET A N 1
ATOM 1364 C CA . MET A 1 176 ? 1.152 6.028 8.312 1.00 94.69 176 MET A CA 1
ATOM 1365 C C . MET A 1 176 ? -0.257 6.329 8.847 1.00 94.69 176 MET A C 1
ATOM 1367 O O . MET A 1 176 ? -1.082 6.854 8.105 1.00 94.69 176 MET A O 1
ATOM 1371 N N . LEU A 1 177 ? -0.533 6.044 10.127 1.00 94.06 177 LEU A N 1
ATOM 1372 C CA . LEU A 1 177 ? -1.798 6.430 10.770 1.00 94.06 177 LEU A CA 1
ATOM 1373 C C . LEU A 1 177 ? -1.951 7.950 10.837 1.00 94.06 177 LEU A C 1
ATOM 1375 O O . LEU A 1 177 ? -3.012 8.476 10.517 1.00 94.06 177 LEU A O 1
ATOM 1379 N N . LEU A 1 178 ? -0.891 8.662 11.221 1.00 95.00 178 LEU A N 1
ATOM 1380 C CA . LEU A 1 178 ? -0.882 10.122 11.265 1.00 95.00 178 LEU A CA 1
ATOM 1381 C C . LEU A 1 178 ? -1.124 10.714 9.874 1.00 95.00 178 LEU A C 1
ATOM 1383 O O . LEU A 1 178 ? -1.940 11.620 9.749 1.00 95.00 178 LEU A O 1
ATOM 1387 N N . ALA A 1 179 ? -0.501 10.164 8.828 1.00 94.62 179 ALA A N 1
ATOM 1388 C CA . ALA A 1 179 ? -0.756 10.574 7.449 1.00 94.62 179 ALA A CA 1
ATOM 1389 C C . ALA A 1 179 ? -2.224 10.348 7.045 1.00 94.62 179 ALA A C 1
ATOM 1391 O O . ALA A 1 179 ? -2.827 11.242 6.459 1.00 94.62 179 ALA A O 1
ATOM 1392 N N . ALA A 1 180 ? -2.816 9.204 7.409 1.00 94.19 180 ALA A N 1
ATOM 1393 C CA . ALA A 1 180 ? -4.228 8.904 7.145 1.00 94.19 180 ALA A CA 1
ATOM 1394 C C . ALA A 1 180 ? -5.200 9.854 7.865 1.00 94.19 180 ALA A C 1
ATOM 1396 O O . ALA A 1 180 ? -6.284 10.115 7.360 1.00 94.19 180 ALA A O 1
ATOM 1397 N N . MET A 1 181 ? -4.833 10.339 9.054 1.00 93.50 181 MET A N 1
ATOM 1398 C CA . MET A 1 181 ? -5.661 11.258 9.843 1.00 93.50 181 MET A CA 1
ATOM 1399 C C . MET A 1 181 ? -5.455 12.727 9.468 1.00 93.50 181 MET A C 1
ATOM 1401 O O . MET A 1 181 ? -6.338 13.546 9.705 1.00 93.50 181 MET A O 1
ATOM 1405 N N . HIS A 1 182 ? -4.274 13.079 8.957 1.00 93.81 182 HIS A N 1
ATOM 1406 C CA . HIS A 1 182 ? -3.907 14.463 8.673 1.00 93.81 182 HIS A CA 1
ATOM 1407 C C . HIS A 1 182 ? -4.263 14.904 7.251 1.00 93.81 182 HIS A C 1
ATOM 1409 O O . HIS A 1 182 ? -4.568 16.076 7.040 1.00 93.81 182 HIS A O 1
ATOM 1415 N N . PHE A 1 183 ? -4.210 13.987 6.283 1.00 93.88 183 PHE A N 1
ATOM 1416 C CA . PHE A 1 183 ? -4.409 14.289 4.870 1.00 93.88 183 PHE A CA 1
ATOM 1417 C C . PHE A 1 183 ? -5.683 13.644 4.320 1.00 93.88 183 PHE A C 1
ATOM 1419 O O . PHE A 1 183 ? -6.084 12.568 4.755 1.00 93.88 183 PHE A O 1
ATOM 1426 N N . GLU A 1 184 ? -6.265 14.272 3.296 1.00 93.69 184 GLU A N 1
ATOM 1427 C CA . GLU A 1 184 ? -7.324 13.655 2.490 1.00 93.69 184 GLU A CA 1
ATOM 1428 C C . GLU A 1 184 ? -6.808 12.390 1.776 1.00 93.69 184 GLU A C 1
ATOM 1430 O O . GLU A 1 184 ? -5.605 12.307 1.480 1.00 93.69 184 GLU A O 1
ATOM 1435 N N . PRO A 1 185 ? -7.681 11.408 1.469 1.00 93.44 185 PRO A N 1
ATOM 1436 C CA . PRO A 1 185 ? -7.287 10.120 0.894 1.00 93.44 185 PRO A CA 1
ATOM 1437 C C . PRO A 1 185 ? -6.362 10.230 -0.322 1.00 93.44 185 PRO A C 1
ATOM 1439 O O . PRO A 1 185 ? -5.388 9.484 -0.424 1.00 93.44 185 PRO A O 1
ATOM 1442 N N . GLU A 1 186 ? -6.609 11.195 -1.203 1.00 91.62 186 GLU A N 1
ATOM 1443 C CA . GLU A 1 186 ? -5.854 11.433 -2.437 1.00 91.62 186 GLU A CA 1
ATOM 1444 C C . GLU A 1 186 ? -4.378 11.777 -2.171 1.00 91.62 186 GLU A C 1
ATOM 1446 O O . GLU A 1 186 ? -3.509 11.498 -2.994 1.00 91.62 186 GLU A O 1
ATOM 1451 N N . THR A 1 187 ? -4.080 12.361 -1.008 1.00 92.94 187 THR A N 1
ATOM 1452 C CA . THR A 1 187 ? -2.720 12.714 -0.568 1.00 92.94 187 THR A CA 1
ATOM 1453 C C . THR A 1 187 ? -2.163 11.676 0.409 1.00 92.94 187 THR A C 1
ATOM 1455 O O . THR A 1 187 ? -0.994 11.293 0.314 1.00 92.94 187 THR A O 1
ATOM 1458 N N . ALA A 1 188 ? -2.997 11.171 1.322 1.00 94.25 188 ALA A N 1
ATOM 1459 C CA . ALA A 1 188 ? -2.608 10.178 2.316 1.00 94.25 188 ALA A CA 1
ATOM 1460 C C . ALA A 1 188 ? -2.179 8.854 1.671 1.00 94.25 188 ALA A C 1
ATOM 1462 O O . ALA A 1 188 ? -1.166 8.280 2.071 1.00 94.25 188 ALA A O 1
ATOM 1463 N N . VAL A 1 189 ? -2.917 8.370 0.665 1.00 93.75 189 VAL A N 1
ATOM 1464 C CA . VAL A 1 189 ? -2.659 7.068 0.031 1.00 93.75 189 VAL A CA 1
ATOM 1465 C C . VAL A 1 189 ? -1.257 7.009 -0.591 1.00 93.75 189 VAL A C 1
ATOM 1467 O O . VAL A 1 189 ? -0.514 6.097 -0.223 1.00 93.75 189 VAL A O 1
ATOM 1470 N N . PRO A 1 190 ? -0.821 7.962 -1.441 1.00 93.69 190 PRO A N 1
ATOM 1471 C CA . PRO A 1 190 ? 0.553 7.991 -1.936 1.00 93.69 190 PRO A CA 1
ATOM 1472 C C . PRO A 1 190 ? 1.608 8.014 -0.826 1.00 93.69 190 PRO A C 1
ATOM 1474 O O . PRO A 1 190 ? 2.561 7.234 -0.869 1.00 93.69 190 PRO A O 1
ATOM 1477 N N . ILE A 1 191 ? 1.431 8.862 0.195 1.00 94.88 191 ILE A N 1
ATOM 1478 C CA . ILE A 1 191 ? 2.371 8.971 1.322 1.00 94.88 191 ILE A CA 1
ATOM 1479 C C . ILE A 1 191 ? 2.496 7.626 2.041 1.00 94.88 191 ILE A C 1
ATOM 1481 O O . ILE A 1 191 ? 3.605 7.125 2.228 1.00 94.88 191 ILE A O 1
ATOM 1485 N N . ILE A 1 192 ? 1.365 7.017 2.402 1.00 94.94 192 ILE A N 1
ATOM 1486 C CA . ILE A 1 192 ? 1.311 5.730 3.098 1.00 94.94 192 ILE A CA 1
ATOM 1487 C C . ILE A 1 192 ? 1.951 4.638 2.244 1.00 94.94 192 ILE A C 1
ATOM 1489 O O . ILE A 1 192 ? 2.778 3.886 2.751 1.00 94.94 192 ILE A O 1
ATOM 1493 N N . MET A 1 193 ? 1.627 4.564 0.952 1.00 92.50 193 MET A N 1
ATOM 1494 C CA . MET A 1 193 ? 2.197 3.567 0.040 1.00 92.50 193 MET A CA 1
ATOM 1495 C C . MET A 1 193 ? 3.720 3.690 -0.064 1.00 92.50 193 MET A C 1
ATOM 1497 O O . MET A 1 193 ? 4.425 2.677 -0.028 1.00 92.50 193 MET A O 1
ATOM 1501 N N . HIS A 1 194 ? 4.246 4.913 -0.138 1.00 92.56 194 HIS A N 1
ATOM 1502 C CA . HIS A 1 194 ? 5.687 5.145 -0.174 1.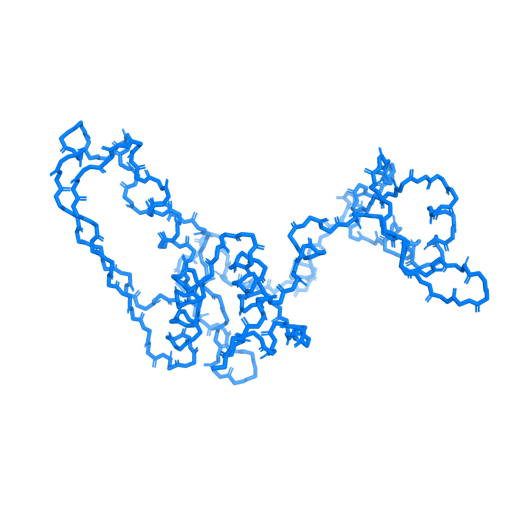00 92.56 194 HIS A CA 1
ATOM 1503 C C . HIS A 1 194 ? 6.368 4.841 1.164 1.00 92.56 194 HIS A C 1
ATOM 1505 O O . HIS A 1 194 ? 7.395 4.162 1.163 1.00 92.56 194 HIS A O 1
ATOM 1511 N N . LEU A 1 195 ? 5.781 5.249 2.295 1.00 92.06 195 LEU A N 1
ATOM 1512 C CA . LEU A 1 195 ? 6.258 4.877 3.634 1.00 92.06 195 LEU A CA 1
ATOM 1513 C C . LEU A 1 195 ? 6.288 3.358 3.836 1.00 92.06 195 LEU A C 1
ATOM 1515 O O . LEU A 1 195 ? 7.1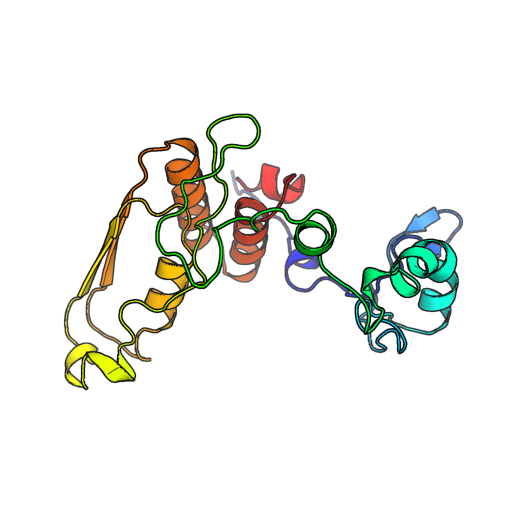61 2.841 4.533 1.00 92.06 195 LEU A O 1
ATOM 1519 N N . TRP A 1 196 ? 5.336 2.643 3.240 1.00 91.12 196 TRP A N 1
ATOM 1520 C CA . TRP A 1 196 ? 5.189 1.207 3.431 1.00 91.12 196 TRP A CA 1
ATOM 1521 C C . TRP A 1 196 ? 6.116 0.386 2.534 1.00 91.12 196 TRP A C 1
ATOM 1523 O O . TRP A 1 196 ? 6.757 -0.552 3.013 1.00 91.12 196 TRP A O 1
ATOM 1533 N N . TYR A 1 197 ? 6.179 0.704 1.240 1.00 87.75 197 TYR A N 1
ATOM 1534 C CA . TYR A 1 197 ? 6.736 -0.207 0.234 1.00 87.75 197 TYR A CA 1
ATOM 1535 C C . TYR A 1 197 ? 7.941 0.336 -0.530 1.00 87.75 197 TYR A C 1
ATOM 1537 O O . TYR A 1 197 ? 8.562 -0.416 -1.283 1.00 87.75 197 TYR A O 1
ATOM 1545 N N . SER A 1 198 ? 8.293 1.612 -0.369 1.00 87.19 198 SER A N 1
ATOM 1546 C CA . SER A 1 198 ? 9.407 2.188 -1.123 1.00 87.19 198 SER A CA 1
ATOM 1547 C C . SER A 1 198 ? 10.732 2.062 -0.387 1.00 87.19 198 SER A C 1
ATOM 1549 O O . SER A 1 198 ? 10.824 2.258 0.819 1.00 87.19 198 SER A O 1
ATOM 1551 N N . VAL A 1 199 ? 11.791 1.791 -1.152 1.00 84.31 199 VAL A N 1
ATOM 1552 C CA . VAL A 1 199 ? 13.177 1.821 -0.655 1.00 84.31 199 VAL A CA 1
ATOM 1553 C C . VAL A 1 199 ? 13.653 3.263 -0.427 1.00 84.31 199 VAL A C 1
ATOM 1555 O O . VAL A 1 199 ? 14.534 3.504 0.391 1.00 84.31 199 VAL A O 1
ATOM 1558 N N . LEU A 1 200 ? 13.071 4.226 -1.151 1.00 87.44 200 LEU A N 1
ATOM 1559 C CA . LEU A 1 200 ? 13.390 5.651 -1.088 1.00 87.44 200 LEU A CA 1
ATOM 1560 C C . LEU A 1 200 ? 12.101 6.472 -1.131 1.00 87.44 200 LEU A C 1
ATOM 1562 O O . LEU A 1 200 ? 11.188 6.152 -1.894 1.00 87.44 200 LEU A O 1
ATOM 1566 N N . LEU A 1 201 ? 12.046 7.545 -0.344 1.00 89.69 201 LEU A N 1
ATOM 1567 C CA . LEU A 1 201 ? 10.908 8.460 -0.336 1.00 89.69 201 LEU A CA 1
ATOM 1568 C C . LEU A 1 201 ? 11.105 9.573 -1.378 1.00 89.69 201 LEU A C 1
ATOM 1570 O O . LEU A 1 201 ? 12.161 10.213 -1.388 1.00 89.69 201 LEU A O 1
ATOM 1574 N N . PRO A 1 202 ? 10.105 9.847 -2.235 1.00 89.75 202 PRO A N 1
ATOM 1575 C CA . PRO A 1 202 ? 10.134 11.006 -3.119 1.00 89.75 202 PRO A CA 1
ATOM 1576 C C . PRO A 1 202 ? 10.238 12.318 -2.332 1.00 89.75 202 PRO A C 1
ATOM 1578 O O . PRO A 1 202 ? 9.604 12.483 -1.290 1.00 89.75 202 PRO A O 1
ATOM 1581 N N . LEU A 1 203 ? 10.988 13.290 -2.862 1.00 88.56 203 LEU A N 1
ATOM 1582 C CA . LEU A 1 203 ? 11.175 14.597 -2.219 1.00 88.56 203 LEU A CA 1
ATOM 1583 C C . LEU A 1 203 ? 9.854 15.310 -1.853 1.00 88.56 203 LEU A C 1
ATOM 1585 O O . LEU A 1 203 ? 9.797 15.871 -0.758 1.00 88.56 203 LEU A O 1
ATOM 1589 N N . PRO A 1 204 ? 8.794 15.299 -2.691 1.00 88.69 204 PRO A N 1
ATOM 1590 C CA . PRO A 1 204 ? 7.510 15.894 -2.316 1.00 88.69 204 PRO A CA 1
ATOM 1591 C C . PRO A 1 204 ? 6.892 15.267 -1.061 1.00 88.69 204 PRO A C 1
ATOM 1593 O O . PRO A 1 204 ? 6.332 15.987 -0.244 1.00 88.69 204 PRO A O 1
ATOM 1596 N N . ILE A 1 205 ? 7.051 13.953 -0.875 1.00 90.12 205 ILE A N 1
ATOM 1597 C CA . ILE A 1 205 ? 6.545 13.227 0.297 1.00 90.12 205 ILE A CA 1
ATOM 1598 C C . ILE A 1 205 ? 7.386 13.541 1.532 1.00 90.12 205 ILE A C 1
ATOM 1600 O O . ILE A 1 205 ? 6.828 13.781 2.593 1.00 90.12 205 ILE A O 1
ATOM 1604 N N . ILE A 1 206 ? 8.713 13.623 1.398 1.00 88.75 206 ILE A N 1
ATOM 1605 C CA . ILE A 1 206 ? 9.585 14.036 2.511 1.00 88.75 206 ILE A CA 1
ATOM 1606 C C . ILE A 1 206 ? 9.223 15.442 2.996 1.00 88.75 206 ILE A C 1
ATOM 1608 O O . ILE A 1 206 ? 9.233 15.691 4.190 1.00 88.75 206 ILE A O 1
ATOM 1612 N N . LYS A 1 207 ? 8.895 16.363 2.084 1.00 87.56 207 LYS A N 1
ATOM 1613 C CA . LYS A 1 207 ? 8.468 17.726 2.440 1.00 87.56 207 LYS A CA 1
ATOM 1614 C C . LYS A 1 207 ? 7.069 17.787 3.068 1.00 87.56 207 LYS A C 1
ATOM 1616 O O . LYS A 1 207 ? 6.725 18.821 3.632 1.00 87.56 207 LYS A O 1
ATOM 1621 N N . ALA A 1 208 ? 6.266 16.737 2.898 1.00 83.81 208 ALA A N 1
ATOM 1622 C CA . ALA A 1 208 ? 4.917 16.628 3.446 1.00 83.81 208 ALA A CA 1
ATOM 1623 C C . ALA A 1 208 ? 4.909 16.173 4.911 1.00 83.81 208 ALA A C 1
ATOM 1625 O O . ALA A 1 208 ? 3.990 16.525 5.648 1.00 83.81 208 ALA A O 1
ATOM 1626 N N . LEU A 1 209 ? 5.888 15.338 5.275 1.00 80.88 209 LEU A N 1
ATOM 1627 C CA . LEU A 1 209 ? 6.053 14.703 6.584 1.00 80.88 209 LEU A CA 1
ATOM 1628 C C . LEU A 1 209 ? 6.799 15.619 7.559 1.00 80.88 209 LEU A C 1
ATOM 1630 O O . LEU A 1 209 ? 6.428 15.590 8.752 1.00 80.88 209 LEU A O 1
#

Sequence (209 aa):
MSSSTPDLSEFLDPPLCANTDRMVDSEISPCKEKATMVCSKCFLVQYCCKACQVTDWKRHKPICTSEHLKETYLPRYVKECRIPFGGPPDQPGFDITSFGSLQYLWGNMPALDILNADKNEGKDIMKRDINLLFAASGDMRNVVKTVVGLPKGYAGNCVVVMNDWNFTITARNAMMLLAAMHFEPETAVPIIMHLWYSVLLPLPIIKAL

Organism: NCBI:txid45151

pLDDT: mean 85.48, std 13.07, range [39.31, 97.19]

Radius of gyration: 21.89 Å; chains: 1; bounding box: 48×56×52 Å

Secondary structure (DSSP, 8-state):
--------HHHHS---B----EEETTEEE---SPP-EE-TTTSS-EESSHHHHHHHHHHHHHHHTSGGGSTT---HHHHTTPPPTT--TT-TT------SSS---S-SS----SS-HHHHT-GGGGG--EEEEETT-SSSHHHHHHHHTSPTT--S-EEEEE--S-HHHHHHHHHHHHHHHHS-HHHHHHHHHHHHH-SS--HHHHTT-